Protein AF-A0A653NGY6-F1 (afdb_monomer_lite)

Foldseek 3Di:
DDDQDQDDPPDPVQDFAQDWDDRDPFIAHHHDDDFPPRDPGPVSCVVVVTDDDDDDDPPDDDPCPPVVVVVVVVVVPDPPDPDPDPPDPPAPPLLPPPPQDPLLRVLLVCLVLLCVQQVADPQKDKDFLADNVLSSVFPLNSLLSVVPDRRSHPLGIDIWGDDDVVVVSHLTQADDAPQSNVLSSVLRVVCCVVAVPDPPDHSVLSNLLSSLSRVLSSVLCCVLCHVVSAHSNQLCPDDPSGVVDDSVVSSVVSVVVSVVPD

Radius of gyration: 21.25 Å; chains: 1; bounding box: 45×43×65 Å

pLDDT: mean 72.0, std 26.13, range [21.34, 98.69]

Sequence (262 aa):
MASGKLEFVDDPKLGKVGDKVKVGTEEAFIVGRNSSQGAKTAKEALEKGGVSRFVDDLVEISDDVDALKAKFDELDLAPNANNIINKGSKDPAWFSNPNISQAAKDAAKNRSQLRKNLKTLAGDEAHHALPISAIGESKIYQDAIDVGFEVNTKANGINLKKFSKSLGLTDGVHASHPLYNRVIDGMLERFRVEFTHLPTYTKSMAKNFTEELSTRMLKELDILSKQKGIKVDDLFRQGEGMGNLVPDTVYNEILKSFYKKY

Secondary structure (DSSP, 8-state):
-----------TTS--TT-EEEETTEEEE---S--TTT-SSHHHHHHTT----------S--S-HHHHHHHHHHHHT-TT---------SS-GGGG-TTS-HHHHHHHHTTTHHHHHHTPPTTEEEEESS-TTHHHH-HHHHHHHHTT--TTSTTSEEEEEBPBTTTTBTT-SB---HHHHHHHHHHHHHHHHHHTTSTT--HHHHHHHHHHHHHHHHHHIIIIIIIT---GGGTT--STTS----HHHHHHHHHHHHTTT-

Structure (mmCIF, N/CA/C/O backbone):
data_AF-A0A653NGY6-F1
#
_entry.id   AF-A0A653NGY6-F1
#
loop_
_atom_site.group_PDB
_atom_site.id
_atom_site.type_symbol
_atom_site.label_atom_id
_atom_site.label_alt_id
_atom_site.label_comp_id
_atom_site.label_asym_id
_atom_site.label_entity_id
_atom_site.label_seq_id
_atom_site.pdbx_PDB_ins_code
_atom_site.Cartn_x
_atom_site.Cartn_y
_atom_site.Cartn_z
_atom_site.occupancy
_atom_site.B_iso_or_equiv
_atom_site.auth_seq_id
_atom_site.auth_comp_id
_atom_site.auth_asym_id
_atom_site.auth_atom_id
_atom_site.pdbx_PDB_model_num
ATOM 1 N N . MET A 1 1 ? -7.151 12.248 -42.026 1.00 27.66 1 MET A N 1
ATOM 2 C CA . MET A 1 1 ? -7.424 10.824 -42.300 1.00 27.66 1 MET A CA 1
ATOM 3 C C . MET A 1 1 ? -6.217 10.013 -41.865 1.00 27.66 1 MET A C 1
ATOM 5 O O . MET A 1 1 ? -5.202 10.051 -42.542 1.00 27.66 1 MET A O 1
ATOM 9 N N . ALA A 1 2 ? -6.305 9.354 -40.713 1.00 21.34 2 ALA A N 1
ATOM 10 C CA . ALA A 1 2 ? -5.371 8.313 -40.302 1.00 21.34 2 ALA A CA 1
ATOM 11 C C . ALA A 1 2 ? -6.224 7.061 -40.084 1.00 21.34 2 ALA A C 1
ATOM 13 O O . ALA A 1 2 ? -6.984 6.983 -39.125 1.00 21.34 2 ALA A O 1
ATOM 14 N N . SER A 1 3 ? -6.205 6.147 -41.049 1.00 22.66 3 SER A N 1
ATOM 15 C CA . SER A 1 3 ? -6.938 4.887 -40.990 1.00 22.66 3 SER A CA 1
ATOM 16 C C . SER A 1 3 ? -6.152 3.900 -40.127 1.00 22.66 3 SER A C 1
ATOM 18 O O . SER A 1 3 ? -5.241 3.234 -40.618 1.00 22.66 3 SER A O 1
ATOM 20 N N . GLY A 1 4 ? -6.467 3.823 -38.837 1.00 23.56 4 GLY A N 1
ATOM 21 C CA . GLY A 1 4 ? -5.973 2.752 -37.977 1.00 23.56 4 GLY A CA 1
ATOM 22 C C . GLY A 1 4 ? -6.798 1.493 -38.216 1.00 23.56 4 GLY A C 1
ATOM 23 O O . GLY A 1 4 ? -7.874 1.349 -37.647 1.00 23.56 4 GLY A O 1
ATOM 24 N N . LYS A 1 5 ? -6.328 0.594 -39.084 1.00 25.75 5 LYS A N 1
ATOM 25 C CA . LYS A 1 5 ? -6.860 -0.772 -39.162 1.00 25.75 5 LYS A CA 1
ATOM 26 C C . LYS A 1 5 ? -6.519 -1.466 -37.838 1.00 25.75 5 LYS A C 1
ATOM 28 O O . LYS A 1 5 ? -5.355 -1.470 -37.448 1.00 25.75 5 LYS A O 1
ATOM 33 N N . LEU A 1 6 ? -7.505 -2.051 -37.159 1.00 29.44 6 LEU A N 1
ATOM 34 C CA . LEU A 1 6 ? -7.224 -3.093 -36.172 1.00 29.44 6 LEU A CA 1
ATOM 35 C C . LEU A 1 6 ? -6.613 -4.267 -36.933 1.00 29.44 6 LEU A C 1
ATOM 37 O O . LEU A 1 6 ? -7.301 -4.942 -37.701 1.00 29.44 6 LEU A O 1
ATOM 41 N N . GLU A 1 7 ? -5.312 -4.467 -36.779 1.00 29.80 7 GLU A N 1
ATOM 42 C CA . GLU A 1 7 ? -4.669 -5.669 -37.283 1.00 29.80 7 GLU A CA 1
ATOM 43 C C . GLU A 1 7 ? -4.976 -6.810 -36.318 1.00 29.80 7 GLU A C 1
ATOM 45 O O . GLU A 1 7 ? -4.692 -6.737 -35.122 1.00 29.80 7 GLU A O 1
ATOM 50 N N . PHE A 1 8 ? -5.589 -7.868 -36.850 1.00 31.83 8 PHE A N 1
ATOM 51 C CA . PHE A 1 8 ? -5.555 -9.169 -36.205 1.00 31.83 8 PHE A CA 1
ATOM 52 C C . PHE A 1 8 ? -4.081 -9.542 -36.050 1.00 31.83 8 PHE A C 1
ATOM 54 O O . PHE A 1 8 ? -3.391 -9.770 -37.044 1.00 31.83 8 PHE A O 1
ATOM 61 N N . VAL A 1 9 ? -3.590 -9.570 -34.811 1.00 33.53 9 VAL A N 1
ATOM 62 C CA . VAL A 1 9 ? -2.266 -10.115 -34.512 1.00 33.53 9 VAL A CA 1
ATOM 63 C C . VAL A 1 9 ? -2.395 -11.633 -34.571 1.00 33.53 9 VAL A C 1
ATOM 65 O O . VAL A 1 9 ? -2.569 -12.297 -33.556 1.00 33.53 9 VAL A O 1
ATOM 68 N N . ASP A 1 10 ? -2.375 -12.169 -35.786 1.00 34.25 10 ASP A N 1
ATOM 69 C CA . ASP A 1 10 ? -2.182 -13.595 -36.050 1.00 34.25 10 ASP A CA 1
ATOM 70 C C . ASP A 1 10 ? -0.730 -13.815 -36.495 1.00 34.25 10 ASP A C 1
ATOM 72 O O . ASP A 1 10 ? -0.438 -14.333 -37.571 1.00 34.25 10 ASP A O 1
ATOM 76 N N . ASP A 1 11 ? 0.209 -13.306 -35.690 1.00 35.00 11 ASP A N 1
ATOM 77 C CA . ASP A 1 11 ? 1.624 -13.612 -35.854 1.00 35.00 11 ASP A CA 1
ATOM 78 C C . ASP A 1 11 ? 2.030 -14.609 -34.758 1.00 35.00 11 ASP A C 1
ATOM 80 O O . ASP A 1 11 ? 2.154 -14.225 -33.592 1.00 35.00 11 ASP A O 1
ATOM 84 N N . PRO A 1 12 ? 2.289 -15.885 -35.097 1.00 36.94 12 PRO A N 1
ATOM 85 C CA . PRO A 1 12 ? 2.737 -16.893 -34.137 1.00 36.94 12 PRO A CA 1
ATOM 86 C C . PRO A 1 12 ? 4.099 -16.576 -33.486 1.00 36.94 12 PRO A C 1
ATOM 88 O O . PRO A 1 12 ? 4.536 -17.315 -32.601 1.00 36.94 12 PRO A O 1
ATOM 91 N N . LYS A 1 13 ? 4.784 -15.498 -33.899 1.00 34.94 13 LYS A N 1
ATOM 92 C CA . LYS A 1 13 ? 5.994 -14.959 -33.258 1.00 34.94 13 LYS A CA 1
ATOM 93 C C . LYS A 1 13 ? 5.712 -13.822 -32.271 1.00 34.94 13 LYS A C 1
ATOM 95 O O . LYS A 1 13 ? 6.581 -13.537 -31.445 1.00 34.94 13 LYS A O 1
ATOM 100 N N . LEU A 1 14 ? 4.540 -13.183 -32.325 1.00 36.50 14 LEU A N 1
ATOM 101 C CA . LEU A 1 14 ? 4.171 -12.043 -31.481 1.00 36.50 14 LEU A CA 1
ATOM 102 C C . LEU A 1 14 ? 3.277 -12.484 -30.318 1.00 36.50 14 LEU A C 1
ATOM 104 O O . LEU A 1 14 ? 2.098 -12.165 -30.234 1.00 36.50 14 LEU A O 1
ATOM 108 N N . GLY A 1 15 ? 3.913 -13.166 -29.373 1.00 36.41 15 GLY A N 1
ATOM 109 C CA . GLY A 1 15 ? 3.529 -13.094 -27.970 1.00 36.41 15 GLY A CA 1
ATOM 110 C C . GLY A 1 15 ? 2.654 -14.223 -27.422 1.00 36.41 15 GLY A C 1
ATOM 111 O O . GLY A 1 15 ? 1.765 -14.769 -28.070 1.00 36.41 15 GLY A O 1
ATOM 112 N N . LYS A 1 16 ? 2.950 -14.596 -26.178 1.00 36.56 16 LYS A N 1
ATOM 113 C CA . LYS A 1 16 ? 2.178 -15.508 -25.332 1.00 36.56 16 LYS A CA 1
ATOM 114 C C . LYS A 1 16 ? 1.088 -14.728 -24.589 1.00 36.56 16 LYS A C 1
ATOM 116 O O . LYS A 1 16 ? 1.119 -13.505 -24.494 1.00 36.56 16 LYS A O 1
ATOM 121 N N . VAL A 1 17 ? 0.145 -15.455 -23.993 1.00 36.91 17 VAL A N 1
ATOM 122 C CA . VAL A 1 17 ? -0.753 -14.897 -22.971 1.00 36.91 17 VAL A CA 1
ATOM 123 C C . VAL A 1 17 ? 0.077 -14.163 -21.909 1.00 36.91 17 VAL A C 1
ATOM 125 O O . VAL A 1 17 ? 0.977 -14.754 -21.315 1.00 36.91 17 VAL A O 1
ATOM 128 N N . GLY A 1 18 ? -0.238 -12.892 -21.686 1.00 34.41 18 GLY A N 1
ATOM 129 C CA . GLY A 1 18 ? 0.465 -11.957 -20.810 1.00 34.41 18 GLY A CA 1
ATOM 130 C C . GLY A 1 18 ? 1.350 -10.938 -21.540 1.00 34.41 18 GLY A C 1
ATOM 131 O O . GLY A 1 18 ? 1.852 -10.021 -20.891 1.00 34.41 18 GLY A O 1
ATOM 132 N N . ASP A 1 19 ? 1.551 -11.058 -22.857 1.00 36.44 19 ASP A N 1
ATOM 133 C CA . ASP A 1 19 ? 2.473 -10.180 -23.584 1.00 36.44 19 ASP A CA 1
ATOM 134 C C . ASP A 1 19 ? 1.840 -8.842 -24.001 1.00 36.44 19 ASP A C 1
ATOM 136 O O . ASP A 1 19 ? 0.662 -8.747 -24.360 1.00 36.44 19 ASP A O 1
ATOM 140 N N . LYS A 1 20 ? 2.663 -7.784 -23.964 1.00 40.22 20 LYS A N 1
ATOM 141 C CA . LYS A 1 20 ? 2.321 -6.457 -24.490 1.00 40.22 20 LYS A CA 1
ATOM 142 C C . LYS A 1 20 ? 2.390 -6.464 -26.012 1.00 40.22 20 LYS A C 1
ATOM 144 O O . LYS A 1 20 ? 3.434 -6.790 -26.577 1.00 40.22 20 LYS A O 1
ATOM 149 N N . VAL A 1 21 ? 1.328 -6.007 -26.661 1.00 38.62 21 VAL A N 1
ATOM 150 C CA . VAL A 1 21 ? 1.266 -5.806 -28.111 1.00 38.62 21 VAL A CA 1
ATOM 151 C C . VAL A 1 21 ? 0.950 -4.357 -28.451 1.00 38.62 21 VAL A C 1
ATOM 153 O O . VAL A 1 21 ? 0.302 -3.642 -27.687 1.00 38.62 21 VAL A O 1
ATOM 156 N N . LYS A 1 22 ? 1.438 -3.906 -29.608 1.00 37.28 22 LYS A N 1
ATOM 157 C CA . LYS A 1 22 ? 1.097 -2.592 -30.155 1.00 37.28 22 LYS A CA 1
ATOM 158 C C . LYS A 1 22 ? -0.115 -2.726 -31.061 1.00 37.28 22 LYS A C 1
ATOM 160 O O . LYS A 1 22 ? -0.078 -3.498 -32.013 1.00 37.28 22 LYS A O 1
ATOM 165 N N . VAL A 1 23 ? -1.151 -1.943 -30.781 1.00 35.72 23 VAL A N 1
ATOM 166 C CA . VAL A 1 23 ? -2.339 -1.829 -31.630 1.00 35.72 23 VAL A CA 1
ATOM 167 C C . VAL A 1 23 ? -2.389 -0.397 -32.151 1.00 35.72 23 VAL A C 1
ATOM 169 O O . VAL A 1 23 ? -2.768 0.541 -31.448 1.00 35.72 23 VAL A O 1
ATOM 172 N N . GLY A 1 24 ? -1.916 -0.205 -33.383 1.00 41.78 24 GLY A N 1
ATOM 173 C CA . GLY A 1 24 ? -1.662 1.130 -33.925 1.00 41.78 24 GLY A CA 1
ATOM 174 C C . GLY A 1 24 ? -0.562 1.856 -33.138 1.00 41.78 24 GLY A C 1
ATOM 175 O O . GLY A 1 24 ? 0.563 1.369 -33.042 1.00 41.78 24 GLY A O 1
ATOM 176 N N . THR A 1 25 ? -0.875 3.030 -32.580 1.00 33.28 25 THR A N 1
ATOM 177 C CA . THR A 1 25 ? 0.053 3.826 -31.749 1.00 33.28 25 THR A CA 1
ATOM 178 C C . THR A 1 25 ? -0.050 3.537 -30.249 1.00 33.28 25 THR A C 1
ATOM 180 O O . THR A 1 25 ? 0.732 4.095 -29.485 1.00 33.28 25 THR A O 1
ATOM 183 N N . GLU A 1 26 ? -0.997 2.701 -29.821 1.00 32.06 26 GLU A N 1
ATOM 184 C CA . GLU A 1 26 ? -1.299 2.436 -28.408 1.00 32.06 26 GLU A CA 1
ATOM 185 C C . GLU A 1 26 ? -0.745 1.071 -27.962 1.00 32.06 26 GLU A C 1
ATOM 187 O O . GLU A 1 26 ? -0.625 0.140 -28.767 1.00 32.06 26 GLU A O 1
ATOM 192 N N . GLU A 1 27 ? -0.431 0.933 -26.671 1.00 35.25 27 GLU A N 1
ATOM 193 C CA . GLU A 1 27 ? -0.038 -0.344 -26.055 1.00 35.25 27 GLU A CA 1
ATOM 194 C C . GLU A 1 27 ? -1.259 -1.080 -25.483 1.00 35.25 27 GLU A C 1
ATOM 196 O O . GLU A 1 27 ? -2.070 -0.488 -24.774 1.00 35.25 27 GLU A O 1
ATOM 201 N N . ALA A 1 28 ? -1.358 -2.385 -25.743 1.00 37.22 28 ALA A N 1
ATOM 202 C CA . ALA A 1 28 ? -2.375 -3.280 -25.195 1.00 37.22 28 ALA A CA 1
ATOM 203 C C . ALA A 1 28 ? -1.731 -4.547 -24.600 1.00 37.22 28 ALA A C 1
ATOM 205 O O . ALA A 1 28 ? -0.612 -4.910 -24.962 1.00 37.22 28 ALA A O 1
ATOM 206 N N . PHE A 1 29 ? -2.433 -5.236 -23.699 1.00 36.00 29 PHE A N 1
ATOM 207 C CA . PHE A 1 29 ? -2.032 -6.544 -23.168 1.00 36.00 29 PHE A CA 1
ATOM 208 C C . PHE A 1 29 ? -2.899 -7.657 -23.758 1.00 36.00 29 PHE A C 1
ATOM 210 O O . PHE A 1 29 ? -4.118 -7.516 -23.851 1.00 36.00 29 PHE A O 1
ATOM 217 N N . ILE A 1 30 ? -2.277 -8.784 -24.097 1.00 36.53 30 ILE A N 1
ATOM 218 C CA . ILE A 1 30 ? -2.981 -10.031 -24.401 1.00 36.53 30 ILE A CA 1
ATOM 219 C C . ILE A 1 30 ? -3.145 -10.797 -23.090 1.00 36.53 30 ILE A C 1
ATOM 221 O O . ILE A 1 30 ? -2.149 -11.195 -22.502 1.00 36.53 30 ILE A O 1
ATOM 225 N N . VAL A 1 31 ? -4.367 -11.070 -22.635 1.00 36.81 31 VAL A N 1
ATOM 226 C CA . VAL A 1 31 ? -4.624 -11.952 -21.481 1.00 36.81 31 VAL A CA 1
ATOM 227 C C . VAL A 1 31 ? -5.575 -13.057 -21.924 1.00 36.81 31 VAL A C 1
ATOM 229 O O . VAL A 1 31 ? -6.551 -12.806 -22.622 1.00 36.81 31 VAL A O 1
ATOM 232 N N . GLY A 1 32 ? -5.281 -14.301 -21.551 1.00 35.09 32 GLY A N 1
ATOM 233 C CA . GLY A 1 32 ? -6.055 -15.469 -21.949 1.00 35.09 32 GLY A CA 1
ATOM 234 C C . GLY A 1 32 ? -6.363 -16.354 -20.754 1.00 35.09 32 GLY A C 1
ATOM 235 O O . GLY A 1 32 ? -5.458 -16.793 -20.045 1.00 35.09 32 GLY A O 1
ATOM 236 N N . ARG A 1 33 ? -7.638 -16.691 -20.571 1.00 33.03 33 ARG A N 1
ATOM 237 C CA . ARG A 1 33 ? -8.042 -17.847 -19.768 1.00 33.03 33 ARG A CA 1
ATOM 238 C C . ARG A 1 33 ? -8.838 -18.778 -20.668 1.00 33.03 33 ARG A C 1
ATOM 240 O O . ARG A 1 33 ? -10.012 -18.550 -20.907 1.00 33.03 33 ARG A O 1
ATOM 247 N N . ASN A 1 34 ? -8.147 -19.799 -21.177 1.00 34.31 34 ASN A N 1
ATOM 248 C CA . ASN A 1 34 ? -8.658 -20.866 -22.038 1.00 34.31 34 ASN A CA 1
ATOM 249 C C . ASN A 1 34 ? -9.414 -20.364 -23.278 1.00 34.31 34 ASN A C 1
ATOM 251 O O . ASN A 1 34 ? -10.598 -20.043 -23.244 1.00 34.31 34 ASN A O 1
ATOM 255 N N . SER A 1 35 ? -8.719 -20.377 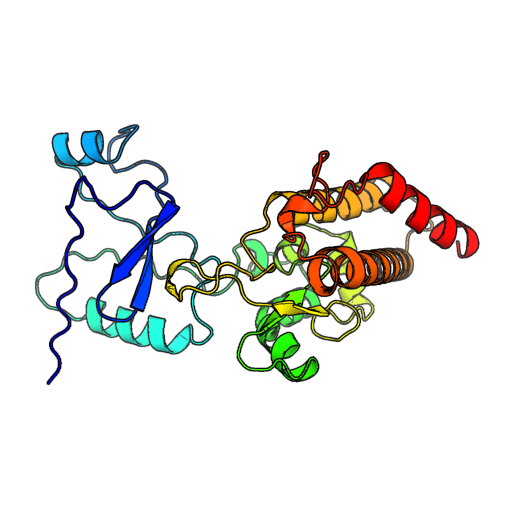-24.413 1.00 36.66 35 SER A N 1
ATOM 256 C CA . SER A 1 35 ? -9.334 -20.265 -25.733 1.00 36.66 35 SER A CA 1
ATOM 257 C C . SER A 1 35 ? -10.551 -21.181 -25.870 1.00 36.66 35 SER A C 1
ATOM 259 O O . SER A 1 35 ? -10.555 -22.308 -25.359 1.00 36.66 35 SER A O 1
ATOM 261 N N . SER A 1 36 ? -11.554 -20.700 -26.607 1.00 39.12 36 SER A N 1
ATOM 262 C CA . SER A 1 36 ? -12.717 -21.469 -27.046 1.00 39.12 36 SER A CA 1
ATOM 263 C C . SER A 1 36 ? -12.327 -22.917 -27.375 1.00 39.12 36 SER A C 1
ATOM 265 O O . SER A 1 36 ? -11.466 -23.127 -28.225 1.00 39.12 36 SER A O 1
ATOM 267 N N . GLN A 1 37 ? -12.965 -23.892 -26.714 1.00 43.78 37 GLN A N 1
ATOM 268 C CA . GLN A 1 37 ? -12.791 -25.347 -26.904 1.00 43.78 37 GLN A CA 1
ATOM 269 C C . GLN A 1 37 ? -11.653 -26.054 -26.134 1.00 43.78 37 GLN A C 1
ATOM 271 O O . GLN A 1 37 ? -11.198 -27.122 -26.544 1.00 43.78 37 GLN A O 1
ATOM 276 N N . GLY A 1 38 ? -11.212 -25.529 -24.985 1.00 43.16 38 GLY A N 1
ATOM 277 C CA . GLY A 1 38 ? -10.375 -26.306 -24.052 1.00 43.16 38 GLY A CA 1
ATOM 278 C C . GLY A 1 38 ? -8.941 -26.563 -24.533 1.00 43.16 38 GLY A C 1
ATOM 279 O O . GLY A 1 38 ? -8.284 -27.487 -24.054 1.00 43.16 38 GLY A O 1
ATOM 280 N N . ALA A 1 39 ? -8.459 -25.757 -25.480 1.00 45.38 39 ALA A N 1
ATOM 281 C CA . ALA A 1 39 ? -7.064 -25.756 -25.900 1.00 45.38 39 ALA A CA 1
ATOM 282 C C . ALA A 1 39 ? -6.155 -25.172 -24.803 1.00 45.38 39 ALA A C 1
ATOM 284 O O . ALA A 1 39 ? -6.514 -24.218 -24.109 1.00 45.38 39 ALA A O 1
ATOM 285 N N . LYS A 1 40 ? -4.970 -25.772 -24.647 1.00 44.09 40 LYS A N 1
ATOM 286 C CA . LYS A 1 40 ? -3.978 -25.419 -23.617 1.00 44.09 40 LYS A CA 1
ATOM 287 C C . LYS A 1 40 ? -2.994 -24.346 -24.093 1.00 44.09 40 LYS A C 1
ATOM 289 O O . LYS A 1 40 ? -2.225 -23.829 -23.286 1.00 44.09 40 LYS A O 1
ATOM 294 N N . THR A 1 41 ? -2.985 -24.029 -25.392 1.00 42.09 41 THR A N 1
ATOM 295 C CA . THR A 1 41 ? -2.098 -23.034 -26.018 1.00 42.09 41 THR A CA 1
ATOM 296 C C . THR A 1 41 ? -2.810 -22.253 -27.131 1.00 42.09 41 THR A C 1
ATOM 298 O O . THR A 1 41 ? -3.775 -22.743 -27.714 1.00 42.09 41 THR A O 1
ATOM 301 N N . ALA A 1 42 ? -2.308 -21.057 -27.469 1.00 42.47 42 ALA A N 1
ATOM 302 C CA . ALA A 1 42 ? -2.859 -20.216 -28.543 1.00 42.47 42 ALA A CA 1
ATOM 303 C C . ALA A 1 42 ? -2.745 -20.861 -29.938 1.00 42.47 42 ALA A C 1
ATOM 305 O O . ALA A 1 42 ? -3.662 -20.763 -30.746 1.00 42.47 42 ALA A O 1
ATOM 306 N N . LYS A 1 43 ? -1.651 -21.590 -30.193 1.00 44.78 43 LYS A N 1
ATOM 307 C CA . LYS A 1 43 ? -1.452 -22.343 -31.439 1.00 44.78 43 LYS A CA 1
ATOM 308 C C . LYS A 1 43 ? -2.503 -23.445 -31.610 1.00 44.78 43 LYS A C 1
ATOM 310 O O . LYS A 1 43 ? -3.115 -23.554 -32.665 1.00 44.78 43 LYS A O 1
ATOM 315 N N . GLU A 1 44 ? -2.753 -24.208 -30.547 1.00 44.25 44 GLU A N 1
ATOM 316 C CA . GLU A 1 44 ? -3.771 -25.266 -30.535 1.00 44.25 44 GLU A CA 1
ATOM 317 C C . GLU A 1 44 ? -5.189 -24.698 -30.739 1.00 44.25 44 GLU A C 1
ATOM 319 O O . GLU A 1 44 ? -6.041 -25.353 -31.332 1.00 44.25 44 GLU A O 1
ATOM 324 N N . ALA A 1 45 ? -5.448 -23.471 -30.277 1.00 46.78 45 ALA A N 1
ATOM 325 C CA . ALA A 1 45 ? -6.717 -22.784 -30.497 1.00 46.78 45 ALA A CA 1
ATOM 326 C C . ALA A 1 45 ? -6.942 -22.422 -31.974 1.00 46.78 45 ALA A C 1
ATOM 328 O O . ALA A 1 45 ? -8.032 -22.660 -32.490 1.00 46.78 45 ALA A O 1
ATOM 329 N N . LEU A 1 46 ? -5.912 -21.900 -32.652 1.00 44.06 46 LEU A N 1
ATOM 330 C CA . LEU A 1 46 ? -5.963 -21.529 -34.071 1.00 44.06 46 LEU A CA 1
ATOM 331 C C . LEU A 1 46 ? -6.156 -22.765 -34.966 1.00 44.06 46 LEU A C 1
ATOM 333 O O . LEU A 1 46 ? -7.005 -22.780 -35.854 1.00 44.06 46 LEU A O 1
ATOM 337 N N . GLU A 1 47 ? -5.424 -23.844 -34.670 1.00 47.75 47 GLU A N 1
ATOM 338 C CA . GLU A 1 47 ? -5.509 -25.125 -35.388 1.00 47.75 47 GLU A CA 1
ATOM 339 C C . GLU A 1 47 ? -6.879 -25.807 -35.229 1.00 47.75 47 GLU A C 1
ATOM 341 O O . GLU A 1 47 ? -7.325 -26.522 -36.125 1.00 47.75 47 GLU A O 1
ATOM 346 N N . LYS A 1 48 ? -7.584 -25.555 -34.118 1.00 47.09 48 LYS A N 1
ATOM 347 C CA . LYS A 1 48 ? -8.949 -26.051 -33.863 1.00 47.09 48 LYS A CA 1
ATOM 348 C C . LYS A 1 48 ? -10.052 -25.161 -34.452 1.00 47.09 48 LYS A C 1
ATOM 350 O O . LYS A 1 48 ? -11.227 -25.377 -34.163 1.00 47.09 48 LYS A O 1
ATOM 355 N N . GLY A 1 49 ? -9.703 -24.158 -35.261 1.00 38.00 49 GLY A N 1
ATOM 356 C CA . GLY A 1 49 ? -10.669 -23.196 -35.804 1.00 38.00 49 GLY A CA 1
ATOM 357 C C . GLY A 1 49 ? -11.273 -22.278 -34.736 1.00 38.00 49 GLY A C 1
ATOM 358 O O . GLY A 1 49 ? -12.349 -21.713 -34.934 1.00 38.00 49 GLY A O 1
ATOM 359 N N . GLY A 1 50 ? -10.610 -22.154 -33.584 1.00 37.78 50 GLY A N 1
ATOM 360 C CA . GLY A 1 50 ? -10.988 -21.245 -32.516 1.00 37.78 50 GLY A CA 1
ATOM 361 C C . GLY A 1 50 ? -10.683 -19.802 -32.900 1.00 37.78 50 GLY A C 1
ATOM 362 O O . GLY A 1 50 ? -9.602 -19.480 -33.385 1.00 37.78 50 GLY A O 1
ATOM 363 N N . VAL A 1 51 ? -11.638 -18.914 -32.650 1.00 34.50 51 VAL A N 1
ATOM 364 C CA . VAL A 1 51 ? -11.446 -17.467 -32.775 1.00 34.50 51 VAL A CA 1
ATOM 365 C C . VAL A 1 51 ? -10.938 -16.953 -31.432 1.00 34.50 51 VAL A C 1
ATOM 367 O O . VAL A 1 51 ? -11.616 -17.122 -30.416 1.00 34.50 51 VAL A O 1
ATOM 370 N N . SER A 1 52 ? -9.753 -16.337 -31.411 1.00 33.00 52 SER A N 1
ATOM 371 C CA . SER A 1 52 ? -9.235 -15.669 -30.214 1.00 33.00 52 SER A CA 1
ATOM 372 C C . SER A 1 52 ? -10.145 -14.488 -29.876 1.00 33.00 52 SER A C 1
ATOM 374 O O . SER A 1 52 ? -10.133 -13.450 -30.532 1.00 33.00 52 SER A O 1
ATOM 376 N N . ARG A 1 53 ? -10.998 -14.677 -28.875 1.00 35.97 53 ARG A N 1
ATOM 377 C CA . ARG A 1 53 ? -11.677 -13.597 -28.161 1.00 35.97 53 ARG A CA 1
ATOM 378 C C . ARG A 1 53 ? -10.935 -13.454 -26.843 1.00 35.97 53 ARG A C 1
ATOM 380 O O . ARG A 1 53 ? -10.618 -14.490 -26.282 1.00 35.97 53 ARG A O 1
ATOM 387 N N . PHE A 1 54 ? -10.631 -12.230 -26.414 1.00 33.53 54 PHE A N 1
ATOM 388 C CA . PHE A 1 54 ? -10.595 -11.736 -25.023 1.00 33.53 54 PHE A CA 1
ATOM 389 C C . PHE A 1 54 ? -9.648 -10.530 -24.883 1.00 33.53 54 PHE A C 1
ATOM 391 O O . PHE A 1 54 ? -8.489 -10.572 -25.288 1.00 33.53 54 PHE A O 1
ATOM 398 N N . VAL A 1 55 ? -10.171 -9.474 -24.254 1.00 32.34 55 VAL A N 1
ATOM 399 C CA . VAL A 1 55 ? -9.430 -8.540 -23.400 1.00 32.34 55 VAL A CA 1
ATOM 400 C C . VAL A 1 55 ? -10.066 -8.742 -22.032 1.00 32.34 55 VAL A C 1
ATOM 402 O O . VAL A 1 55 ? -11.250 -8.450 -21.872 1.00 32.34 55 VAL A O 1
ATOM 405 N N . ASP A 1 56 ? -9.330 -9.318 -21.091 1.00 28.53 56 ASP A N 1
ATOM 406 C CA . ASP A 1 56 ? -9.748 -9.384 -19.693 1.00 28.53 56 ASP A CA 1
ATOM 407 C C . ASP A 1 56 ? -8.564 -8.965 -18.824 1.00 28.53 56 ASP A C 1
ATOM 409 O O . ASP A 1 56 ? -7.416 -9.249 -19.160 1.00 28.53 56 ASP A O 1
ATOM 413 N N . ASP A 1 57 ? -8.863 -8.226 -17.764 1.00 29.20 57 ASP A N 1
ATOM 414 C CA . ASP A 1 57 ? -7.936 -7.460 -16.931 1.00 29.20 57 ASP A CA 1
ATOM 415 C C . ASP A 1 57 ? -7.181 -6.335 -17.660 1.00 29.20 57 ASP A C 1
ATOM 417 O O . ASP A 1 57 ? -6.004 -6.406 -18.014 1.00 29.20 57 ASP A O 1
ATOM 421 N N . LEU A 1 58 ? -7.872 -5.195 -17.752 1.00 33.66 58 LEU A N 1
ATOM 422 C CA . LEU A 1 58 ? -7.300 -3.854 -17.911 1.00 33.66 58 LEU A CA 1
ATOM 423 C C . LEU A 1 58 ? -6.550 -3.457 -16.621 1.00 33.66 58 LEU A C 1
ATOM 425 O O . LEU A 1 58 ? -6.796 -2.414 -16.015 1.00 33.66 58 LEU A O 1
ATOM 429 N N . VAL A 1 59 ? -5.668 -4.333 -16.143 1.00 32.50 59 VAL A N 1
ATOM 430 C CA . VAL A 1 59 ? -4.788 -4.049 -15.020 1.00 32.50 59 VAL A CA 1
ATOM 431 C C . VAL A 1 59 ? -3.588 -3.320 -15.605 1.00 32.50 59 VAL A C 1
ATOM 433 O O . VAL A 1 59 ? -2.672 -3.902 -16.176 1.00 32.50 59 VAL A O 1
ATOM 436 N N . GLU A 1 60 ? -3.656 -1.998 -15.455 1.00 38.53 60 GLU A N 1
ATOM 437 C CA . GLU A 1 60 ? -2.528 -1.075 -15.557 1.00 38.53 60 GLU A CA 1
ATOM 438 C C . GLU A 1 60 ? -2.017 -0.737 -16.968 1.00 38.53 60 GLU A C 1
ATOM 440 O O . GLU A 1 60 ? -0.823 -0.812 -17.239 1.00 38.53 60 GLU A O 1
ATOM 445 N N . ILE A 1 61 ? -2.881 -0.248 -17.869 1.00 33.72 61 ILE A N 1
ATOM 446 C CA . ILE A 1 61 ? -2.403 0.629 -18.955 1.00 33.72 61 ILE A CA 1
ATOM 447 C C . ILE A 1 61 ? -3.384 1.780 -19.198 1.00 33.72 61 ILE A C 1
ATOM 449 O O . ILE A 1 61 ? -4.566 1.565 -19.446 1.00 33.72 61 ILE A O 1
ATOM 453 N N . SER A 1 62 ? -2.817 2.987 -19.208 1.00 39.06 62 SER A N 1
ATOM 454 C CA . SER A 1 62 ? -3.383 4.295 -19.558 1.00 39.06 62 SER A CA 1
ATOM 455 C C . SER A 1 62 ? -3.953 5.119 -18.400 1.00 39.06 62 SER A C 1
ATOM 457 O O . SER A 1 62 ? -4.882 4.721 -17.697 1.00 39.06 62 SER A O 1
ATOM 459 N N . ASP A 1 63 ? -3.415 6.335 -18.275 1.00 38.31 63 ASP A N 1
ATOM 460 C CA . ASP A 1 63 ? -3.956 7.415 -17.444 1.00 38.31 63 ASP A CA 1
ATOM 461 C C . ASP A 1 63 ? -5.281 7.974 -18.010 1.00 38.31 63 ASP A C 1
ATOM 463 O O . ASP A 1 63 ? -5.980 8.714 -17.316 1.00 38.31 63 ASP A O 1
ATOM 467 N N . ASP A 1 64 ? -5.656 7.594 -19.241 1.00 44.34 64 ASP A N 1
ATOM 468 C CA . ASP A 1 64 ? -6.874 8.027 -19.931 1.00 44.34 64 ASP A CA 1
ATOM 469 C C . ASP A 1 64 ? -7.730 6.829 -20.380 1.00 44.34 64 ASP A C 1
ATOM 471 O O . ASP A 1 64 ? -7.768 6.402 -21.537 1.00 44.34 64 ASP A O 1
ATOM 475 N N . VAL A 1 65 ? -8.417 6.251 -19.396 1.00 41.62 65 VAL A N 1
ATOM 476 C CA . VAL A 1 65 ? -9.383 5.154 -19.569 1.00 41.62 65 VAL A CA 1
ATOM 477 C C . VAL A 1 65 ? -10.592 5.585 -20.410 1.00 41.62 65 VAL A C 1
ATOM 479 O O . VAL A 1 65 ? -11.237 4.745 -21.038 1.00 41.62 65 VAL A O 1
ATOM 482 N N . ASP A 1 66 ? -10.922 6.877 -20.424 1.00 45.03 66 ASP A N 1
ATOM 483 C CA . ASP A 1 66 ? -12.113 7.381 -21.104 1.00 45.03 66 ASP A CA 1
ATOM 484 C C . ASP A 1 66 ? -11.854 7.546 -22.616 1.00 45.03 66 ASP A C 1
ATOM 486 O O . ASP A 1 66 ? -12.719 7.193 -23.420 1.00 45.03 66 ASP A O 1
ATOM 490 N N . ALA A 1 67 ? -10.631 7.914 -23.021 1.00 47.19 67 ALA A N 1
ATOM 491 C CA . ALA A 1 67 ? -10.194 7.863 -24.420 1.00 47.19 67 ALA A CA 1
ATOM 492 C C . ALA A 1 67 ? -10.175 6.433 -24.993 1.00 47.19 67 ALA A C 1
ATOM 494 O O . ALA A 1 67 ? -10.563 6.212 -26.143 1.00 47.19 67 ALA A O 1
ATOM 495 N N . LEU A 1 68 ? -9.772 5.442 -24.188 1.00 44.44 68 LEU A N 1
ATOM 496 C CA . LEU A 1 68 ? -9.818 4.030 -24.587 1.00 44.44 68 LEU A CA 1
ATOM 497 C C . LEU A 1 68 ? -11.259 3.551 -24.818 1.00 44.44 68 LEU A C 1
ATOM 499 O O . LEU A 1 68 ? -11.522 2.872 -25.808 1.00 44.44 68 LEU A O 1
ATOM 503 N N . LYS A 1 69 ? -12.203 3.939 -23.951 1.00 45.69 69 LYS A N 1
ATOM 504 C CA . LYS A 1 69 ? -13.632 3.616 -24.111 1.00 45.69 69 LYS A CA 1
ATOM 505 C C . LYS A 1 69 ? -14.230 4.212 -25.380 1.00 45.69 69 LYS A C 1
ATOM 507 O O . LYS A 1 69 ? -14.913 3.493 -26.099 1.00 45.69 69 LYS A O 1
ATOM 512 N N . ALA A 1 70 ? -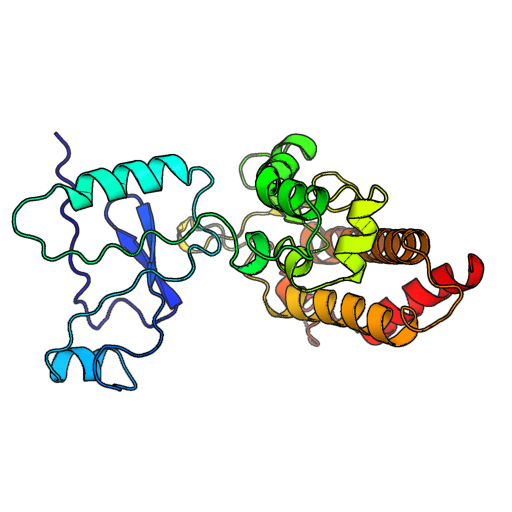13.930 5.476 -25.679 1.00 51.72 70 ALA A N 1
ATOM 513 C CA . ALA A 1 70 ? -14.407 6.127 -26.897 1.00 51.72 70 ALA A CA 1
ATOM 514 C C . ALA A 1 70 ? -13.942 5.378 -28.160 1.00 51.72 70 ALA A C 1
ATOM 516 O O . ALA A 1 70 ? -14.749 5.093 -29.041 1.00 51.72 70 ALA A O 1
ATOM 517 N N . LYS A 1 71 ? -12.671 4.949 -28.197 1.00 48.56 71 LYS A N 1
ATOM 518 C CA . LYS A 1 71 ? -12.141 4.092 -29.273 1.00 48.56 71 LYS A CA 1
ATOM 519 C C . LYS A 1 71 ? -12.869 2.746 -29.367 1.00 48.56 71 LYS A C 1
ATOM 521 O O . LYS A 1 71 ? -13.111 2.271 -30.470 1.00 48.56 71 LYS A O 1
ATOM 526 N N . PHE A 1 72 ? -13.220 2.117 -28.243 1.00 47.06 72 PHE A N 1
ATOM 527 C CA . PHE A 1 72 ? -13.989 0.865 -28.257 1.00 47.06 72 PHE A CA 1
ATOM 528 C C . PHE A 1 72 ? -15.423 1.051 -28.764 1.00 47.06 72 PHE A C 1
ATOM 530 O O . PHE A 1 72 ? -15.903 0.206 -29.515 1.00 47.06 72 PHE A O 1
ATOM 537 N N . ASP A 1 73 ? -16.089 2.145 -28.397 1.00 48.84 73 ASP A N 1
ATOM 538 C CA . ASP A 1 73 ? -17.445 2.454 -28.864 1.00 48.84 73 ASP A CA 1
ATOM 539 C C . ASP A 1 73 ? -17.478 2.715 -30.383 1.00 48.84 73 ASP A C 1
ATOM 541 O O . ASP A 1 73 ? -18.402 2.278 -31.066 1.00 48.84 73 ASP A O 1
ATOM 545 N N . GLU A 1 74 ? -16.440 3.345 -30.942 1.00 48.62 74 GLU A N 1
ATOM 546 C CA . GLU A 1 74 ? -16.276 3.507 -32.396 1.00 48.62 74 GLU A CA 1
ATOM 547 C C . GLU A 1 74 ? -16.133 2.161 -33.131 1.00 48.62 74 GLU A C 1
ATOM 549 O O . GLU A 1 74 ? -16.636 1.993 -34.243 1.00 48.62 74 GLU A O 1
ATOM 554 N N . LEU A 1 75 ? -15.472 1.183 -32.505 1.00 43.12 75 LEU A N 1
ATOM 555 C CA . LEU A 1 75 ? -15.245 -0.157 -33.057 1.00 43.12 75 LEU A CA 1
ATOM 556 C C . LEU A 1 75 ? -16.482 -1.069 -32.986 1.00 43.12 75 LEU A C 1
ATOM 558 O O . LEU A 1 75 ? -16.596 -2.001 -33.786 1.00 43.12 75 LEU A O 1
ATOM 562 N N . ASP A 1 76 ? -17.401 -0.798 -32.057 1.00 42.84 76 ASP A N 1
ATOM 563 C CA . ASP A 1 76 ? -18.691 -1.492 -31.894 1.00 42.84 76 ASP A CA 1
ATOM 564 C C . ASP A 1 76 ? -19.673 -1.158 -33.037 1.00 42.84 76 ASP A C 1
ATOM 566 O O . ASP A 1 76 ? -20.561 -1.937 -33.375 1.00 42.84 76 ASP A O 1
ATOM 570 N N . LEU A 1 77 ? -19.487 -0.002 -33.684 1.00 48.56 77 LEU A N 1
ATOM 571 C CA . LEU A 1 77 ? -20.360 0.515 -34.743 1.00 48.56 77 LEU A CA 1
ATOM 572 C C . LEU A 1 77 ? -19.916 0.123 -36.165 1.00 48.56 77 LEU A C 1
ATOM 574 O O . LEU A 1 77 ? -20.566 0.507 -37.141 1.00 48.56 77 LEU A O 1
ATOM 578 N N . ALA A 1 78 ? -18.818 -0.626 -36.315 1.00 43.91 78 ALA A N 1
ATOM 579 C CA . ALA A 1 78 ? -18.300 -1.018 -37.622 1.00 43.91 78 ALA A CA 1
ATOM 580 C C . ALA A 1 78 ? -19.157 -2.142 -38.254 1.00 43.91 78 ALA A C 1
ATOM 582 O O . ALA A 1 78 ? -19.256 -3.238 -37.693 1.00 43.91 78 ALA A O 1
ATOM 583 N N . PRO A 1 79 ? -19.754 -1.932 -39.443 1.00 35.88 79 PRO A N 1
ATOM 584 C CA . PRO A 1 79 ? -20.553 -2.961 -40.095 1.00 35.88 79 PRO A CA 1
ATOM 585 C C . PRO A 1 79 ? -19.658 -4.128 -40.546 1.00 35.88 79 PRO A C 1
ATOM 587 O O . PRO A 1 79 ? -18.606 -3.913 -41.148 1.00 35.88 79 PRO A O 1
ATOM 590 N N . ASN A 1 80 ? -20.117 -5.359 -40.287 1.00 36.34 80 ASN A N 1
ATOM 591 C CA . ASN A 1 80 ? -19.504 -6.664 -40.617 1.00 36.34 80 ASN A CA 1
ATOM 592 C C . ASN A 1 80 ? -18.577 -7.294 -39.566 1.00 36.34 80 ASN A C 1
ATOM 594 O O . ASN A 1 80 ? -17.948 -8.314 -39.850 1.00 36.34 80 ASN A O 1
ATOM 598 N N . ALA A 1 81 ? -18.528 -6.763 -38.347 1.00 34.88 81 ALA A N 1
ATOM 599 C CA . ALA A 1 81 ? -17.783 -7.385 -37.265 1.00 34.88 81 ALA A CA 1
ATOM 600 C C . ALA A 1 81 ? -18.744 -8.000 -36.232 1.00 34.88 81 ALA A C 1
ATOM 602 O O . ALA A 1 81 ? -19.449 -7.289 -35.526 1.00 34.88 81 ALA A O 1
ATOM 603 N N . ASN A 1 82 ? -18.772 -9.334 -36.111 1.00 36.69 82 ASN A N 1
ATOM 604 C CA . ASN A 1 82 ? -19.411 -10.030 -34.980 1.00 36.69 82 ASN A CA 1
ATOM 605 C C . ASN A 1 82 ? -18.521 -9.906 -33.725 1.00 36.69 82 ASN A C 1
ATOM 607 O O . ASN A 1 82 ? -18.051 -10.903 -33.155 1.00 36.69 82 ASN A O 1
ATOM 611 N N . ASN A 1 83 ? -18.239 -8.663 -33.342 1.00 36.53 83 ASN A N 1
ATOM 612 C CA . ASN A 1 83 ? -17.433 -8.322 -32.185 1.00 36.53 83 ASN A CA 1
ATOM 613 C C . ASN A 1 83 ? -18.275 -8.558 -30.929 1.00 36.53 83 ASN A C 1
ATOM 615 O O . ASN A 1 83 ? -19.275 -7.888 -30.705 1.00 36.53 83 ASN A O 1
ATOM 619 N N . ILE A 1 84 ? -17.875 -9.517 -30.091 1.00 34.25 84 ILE A N 1
ATOM 620 C CA . ILE A 1 84 ? -18.333 -9.544 -28.699 1.00 34.25 84 ILE A CA 1
ATOM 621 C C . ILE A 1 84 ? -17.330 -8.698 -27.924 1.00 34.25 84 ILE A C 1
ATOM 623 O O . ILE A 1 84 ? -16.260 -9.183 -27.554 1.00 34.25 84 ILE A O 1
ATOM 627 N N . ILE A 1 85 ? -17.650 -7.417 -27.748 1.00 35.91 85 ILE A N 1
ATOM 628 C CA . ILE A 1 85 ? -16.854 -6.494 -26.941 1.00 35.91 85 ILE A CA 1
ATOM 629 C C . ILE A 1 85 ? -17.331 -6.627 -25.496 1.00 35.91 85 ILE A C 1
ATOM 631 O O . ILE A 1 85 ? -18.323 -6.022 -25.091 1.00 35.91 85 ILE A O 1
ATOM 635 N N . ASN A 1 86 ? -16.624 -7.429 -24.699 1.00 33.53 86 ASN A N 1
ATOM 636 C CA . ASN A 1 86 ? -16.797 -7.392 -23.251 1.00 33.53 86 ASN A CA 1
ATOM 637 C C . ASN A 1 86 ? -16.211 -6.070 -22.753 1.00 33.53 86 ASN A C 1
ATOM 639 O O . ASN A 1 86 ? -15.004 -5.950 -22.547 1.00 33.53 86 ASN A O 1
ATOM 643 N N . LYS A 1 87 ? -17.067 -5.058 -22.588 1.00 35.12 87 LYS A N 1
ATOM 644 C CA . LYS A 1 87 ? -16.705 -3.829 -21.882 1.00 35.12 87 LYS A CA 1
ATOM 645 C C . LYS A 1 87 ? -16.454 -4.217 -20.425 1.00 35.12 87 LYS A C 1
ATOM 647 O O . LYS A 1 87 ? -17.396 -4.309 -19.642 1.00 35.12 87 LYS A O 1
ATOM 652 N N . GLY A 1 88 ? -15.201 -4.510 -20.078 1.00 35.31 88 GLY A N 1
ATOM 653 C CA . GLY A 1 88 ? -14.809 -4.700 -18.684 1.00 35.31 88 GLY A CA 1
ATOM 654 C C . GLY A 1 88 ? -15.289 -3.507 -17.852 1.00 35.31 88 GLY A C 1
ATOM 655 O O . GLY A 1 88 ? -15.276 -2.363 -18.324 1.00 35.31 88 GLY A O 1
ATOM 656 N N . SER A 1 89 ? -15.757 -3.742 -16.626 1.00 38.09 89 SER A N 1
ATOM 657 C CA . SER A 1 89 ? -16.036 -2.625 -15.726 1.00 38.09 89 SER A CA 1
ATOM 658 C C . SER A 1 89 ? -14.714 -1.942 -15.364 1.00 38.09 89 SER A C 1
ATOM 660 O O . SER A 1 89 ? -13.736 -2.602 -15.030 1.00 38.09 89 SER A O 1
ATOM 662 N N . LYS A 1 90 ? -14.682 -0.599 -15.396 1.00 45.38 90 LYS A N 1
ATOM 663 C CA . LYS A 1 90 ? -13.553 0.223 -14.887 1.00 45.38 90 LYS A CA 1
ATOM 664 C C . LYS A 1 90 ? -13.216 -0.104 -13.427 1.00 45.38 90 LYS A C 1
ATOM 666 O O . LYS A 1 90 ? -12.108 0.151 -12.955 1.00 45.38 90 LYS A O 1
ATOM 671 N N . ASP A 1 91 ? -14.216 -0.620 -12.737 1.00 56.53 91 ASP A N 1
ATOM 672 C CA . ASP A 1 91 ? -14.225 -0.855 -11.320 1.00 56.53 91 ASP A CA 1
ATOM 673 C C . ASP A 1 91 ? -13.897 -2.334 -11.055 1.00 56.53 91 ASP A C 1
ATOM 675 O O . ASP A 1 91 ? -14.543 -3.207 -11.648 1.00 56.53 91 ASP A O 1
ATOM 679 N N . PRO A 1 92 ? -12.907 -2.629 -10.192 1.00 64.69 92 PRO A N 1
ATOM 680 C CA . PRO A 1 92 ? -12.638 -3.976 -9.704 1.00 64.69 92 PRO A CA 1
ATOM 681 C C . PRO A 1 92 ? -13.916 -4.699 -9.267 1.00 64.69 92 PRO A C 1
ATOM 683 O O . PRO A 1 92 ? -14.816 -4.067 -8.718 1.00 64.69 92 PRO A O 1
ATOM 686 N N . ALA A 1 93 ? -13.979 -6.027 -9.420 1.00 70.25 93 ALA A N 1
ATOM 687 C CA . ALA A 1 93 ? -15.173 -6.825 -9.096 1.00 70.25 93 ALA A CA 1
ATOM 688 C C . ALA A 1 93 ? -15.750 -6.528 -7.693 1.00 70.25 93 ALA A C 1
ATOM 690 O O . ALA A 1 93 ? -16.967 -6.510 -7.485 1.00 70.25 93 ALA A O 1
ATOM 691 N N . TRP A 1 94 ? -14.871 -6.208 -6.739 1.00 77.62 94 TRP A N 1
ATOM 692 C CA . TRP A 1 94 ? -15.219 -5.873 -5.363 1.00 77.62 94 TRP A CA 1
ATOM 693 C C . TRP A 1 94 ? -15.928 -4.516 -5.185 1.00 77.62 94 TRP A C 1
ATOM 695 O O . TRP A 1 94 ? -16.525 -4.285 -4.138 1.00 77.62 94 TRP A O 1
ATOM 705 N N . PHE A 1 95 ? -15.970 -3.627 -6.182 1.00 77.75 95 PHE A N 1
ATOM 706 C CA . PHE A 1 95 ? -16.730 -2.366 -6.101 1.00 77.75 95 PHE A CA 1
ATOM 707 C C . PHE A 1 95 ? -18.238 -2.596 -5.962 1.00 77.75 95 PHE A C 1
ATOM 709 O O . PHE A 1 95 ? -18.939 -1.796 -5.336 1.00 77.75 95 PHE A O 1
ATOM 716 N N . SER A 1 96 ? -18.735 -3.711 -6.497 1.00 78.94 96 SER A N 1
ATOM 717 C CA . SER A 1 96 ? -20.126 -4.136 -6.331 1.00 78.94 96 SER A CA 1
ATOM 718 C C . SER A 1 96 ? -20.409 -4.747 -4.953 1.00 78.94 96 SER A C 1
ATOM 720 O O . SER A 1 96 ? -21.570 -4.885 -4.576 1.00 78.94 96 SER A O 1
ATOM 722 N N . ASN A 1 97 ? -19.373 -5.075 -4.168 1.00 83.81 97 ASN A N 1
ATOM 723 C CA . ASN A 1 97 ? -19.533 -5.711 -2.865 1.00 83.81 97 ASN A CA 1
ATOM 724 C C . ASN A 1 97 ? -20.193 -4.728 -1.874 1.00 83.81 97 ASN A C 1
ATOM 726 O O . ASN A 1 97 ? -19.619 -3.664 -1.602 1.00 83.81 97 ASN A O 1
ATOM 730 N N . PRO A 1 98 ? -21.377 -5.051 -1.319 1.00 87.31 98 PRO A N 1
ATOM 731 C CA . PRO A 1 98 ? -22.064 -4.179 -0.367 1.00 87.31 98 PRO A CA 1
ATOM 732 C C . PRO A 1 98 ? -21.348 -4.086 0.988 1.00 87.31 98 PRO A C 1
ATOM 734 O O . PRO A 1 98 ? -21.589 -3.141 1.731 1.00 87.31 98 PRO A O 1
ATOM 737 N N . ASN A 1 99 ? -20.445 -5.022 1.301 1.00 88.69 99 ASN A N 1
ATOM 738 C CA . ASN A 1 99 ? -19.700 -5.038 2.563 1.00 88.69 99 ASN A CA 1
ATOM 739 C C . ASN A 1 99 ? -18.462 -4.130 2.554 1.00 88.69 99 ASN A C 1
ATOM 741 O O . ASN A 1 99 ? -17.843 -3.938 3.598 1.00 88.69 99 ASN A O 1
ATOM 745 N N . ILE A 1 100 ? -18.090 -3.583 1.393 1.00 90.44 100 ILE A N 1
ATOM 746 C CA . ILE A 1 100 ? -16.985 -2.630 1.271 1.00 90.44 100 ILE A CA 1
ATOM 747 C C . ILE A 1 100 ? -17.556 -1.218 1.330 1.00 90.44 100 ILE A C 1
ATOM 749 O O . ILE A 1 100 ? -18.483 -0.877 0.589 1.00 90.44 100 ILE A O 1
ATOM 753 N N . SER A 1 101 ? -16.989 -0.396 2.209 1.00 92.75 101 SER A N 1
ATOM 754 C CA . SER A 1 101 ? -17.465 0.962 2.445 1.00 92.75 101 SER A CA 1
ATOM 755 C C . SER A 1 101 ? -17.312 1.859 1.216 1.00 92.75 101 SER A C 1
ATOM 757 O O . SER A 1 101 ? -16.457 1.652 0.348 1.00 92.75 101 SER A O 1
ATOM 759 N N . GLN A 1 102 ? -18.129 2.912 1.161 1.00 93.25 102 GLN A N 1
ATOM 760 C CA . GLN A 1 102 ? -18.009 3.916 0.108 1.00 93.25 102 GLN A CA 1
ATOM 761 C C . GLN A 1 102 ? -16.646 4.621 0.159 1.00 93.25 102 GLN A C 1
ATOM 763 O O . GLN A 1 102 ? -16.052 4.849 -0.887 1.00 93.25 102 GLN A O 1
ATOM 768 N N . ALA A 1 103 ? -16.104 4.866 1.357 1.00 94.31 103 ALA A N 1
ATOM 769 C CA . ALA A 1 103 ? -14.786 5.476 1.528 1.00 94.31 103 ALA A CA 1
ATOM 770 C C . ALA A 1 103 ? -13.667 4.638 0.879 1.00 94.31 103 ALA A C 1
ATOM 772 O O . ALA A 1 103 ? -12.818 5.181 0.174 1.00 94.31 103 ALA A O 1
ATOM 773 N N . ALA A 1 104 ? -13.696 3.311 1.046 1.00 93.50 104 ALA A N 1
ATOM 774 C CA . ALA A 1 104 ? -12.747 2.402 0.404 1.00 93.50 104 ALA A CA 1
ATOM 775 C C . ALA A 1 104 ? -12.874 2.410 -1.133 1.00 93.50 104 ALA A C 1
ATOM 777 O O . ALA A 1 104 ? -11.869 2.474 -1.848 1.00 93.50 104 ALA A O 1
ATOM 778 N N . LYS A 1 105 ? -14.108 2.409 -1.653 1.00 88.94 105 LYS A N 1
ATOM 779 C CA . LYS A 1 105 ? -14.379 2.509 -3.099 1.00 88.94 105 LYS A CA 1
ATOM 780 C C . LYS A 1 105 ? -13.900 3.844 -3.671 1.00 88.94 105 LYS A C 1
ATOM 782 O O . LYS A 1 105 ? -13.240 3.867 -4.710 1.00 88.94 105 LYS A O 1
ATOM 787 N N . ASP A 1 106 ? -14.167 4.943 -2.973 1.00 89.12 106 ASP A N 1
ATOM 788 C CA . ASP A 1 106 ? -13.749 6.286 -3.372 1.00 89.12 106 ASP A CA 1
ATOM 789 C C . ASP A 1 106 ? -12.224 6.424 -3.365 1.00 89.12 106 ASP A C 1
ATOM 791 O O . ASP A 1 106 ? -11.653 6.983 -4.304 1.00 89.12 106 ASP A O 1
ATOM 795 N N . ALA A 1 107 ? -11.542 5.859 -2.364 1.00 88.56 107 ALA A N 1
ATOM 796 C CA . ALA A 1 107 ? -10.083 5.828 -2.312 1.00 88.56 107 ALA A CA 1
ATOM 797 C C . ALA A 1 107 ? -9.482 5.126 -3.545 1.00 88.56 107 ALA A C 1
ATOM 799 O O . ALA A 1 107 ? -8.579 5.672 -4.184 1.00 88.56 107 ALA A O 1
ATOM 800 N N . ALA A 1 108 ? -10.018 3.967 -3.940 1.00 86.75 108 ALA A N 1
ATOM 801 C CA . ALA A 1 108 ? -9.556 3.242 -5.125 1.00 86.75 108 ALA A CA 1
ATOM 802 C C . ALA A 1 108 ? -9.916 3.940 -6.449 1.00 86.75 108 ALA A C 1
ATOM 804 O O . ALA A 1 108 ? -9.107 3.976 -7.386 1.00 86.75 108 ALA A O 1
ATOM 805 N N . LYS A 1 109 ? -11.113 4.534 -6.533 1.00 82.75 109 LYS A N 1
ATOM 806 C CA . LYS A 1 109 ? -11.565 5.300 -7.704 1.00 82.75 109 LYS A CA 1
ATOM 807 C C . LYS A 1 109 ? -10.694 6.534 -7.939 1.00 82.75 109 LYS A C 1
ATOM 809 O O . LYS A 1 109 ? -10.360 6.844 -9.081 1.00 82.75 109 LYS A O 1
ATOM 814 N N . ASN A 1 110 ? -10.268 7.187 -6.860 1.00 83.44 110 ASN A N 1
ATOM 815 C CA . ASN A 1 110 ? -9.461 8.404 -6.888 1.00 83.44 110 ASN A CA 1
ATOM 816 C C . ASN A 1 110 ? -7.944 8.142 -6.841 1.00 83.44 110 ASN A C 1
ATOM 818 O O . ASN A 1 110 ? -7.175 9.058 -6.559 1.00 83.44 110 ASN A O 1
ATOM 822 N N . ARG A 1 111 ? -7.475 6.924 -7.149 1.00 81.81 111 ARG A N 1
ATOM 823 C CA . ARG A 1 111 ? -6.043 6.560 -7.089 1.00 81.81 111 ARG A CA 1
ATOM 824 C C . ARG A 1 111 ? -5.106 7.492 -7.871 1.00 81.81 111 ARG A C 1
ATOM 826 O O . ARG A 1 111 ? -3.987 7.754 -7.439 1.00 81.81 111 ARG A O 1
ATOM 833 N N . SER A 1 112 ? -5.576 8.060 -8.986 1.00 79.94 112 SER A N 1
ATOM 834 C CA . SER A 1 112 ? -4.815 9.022 -9.805 1.00 79.94 112 SER A CA 1
ATOM 835 C C . SER A 1 112 ? -4.496 10.327 -9.065 1.00 79.94 112 SER A C 1
ATOM 837 O O . SER A 1 112 ? -3.584 11.066 -9.443 1.00 79.94 112 SER A O 1
ATOM 839 N N . GLN A 1 113 ? -5.210 10.611 -7.975 1.00 83.31 113 GLN A N 1
ATOM 840 C CA . GLN A 1 113 ? -4.985 11.773 -7.128 1.00 83.31 113 GLN A CA 1
ATOM 841 C C . GLN A 1 113 ? -3.655 11.684 -6.374 1.00 83.31 113 GLN A C 1
ATOM 843 O O . GLN A 1 113 ? -3.073 12.729 -6.087 1.00 83.31 113 GLN A O 1
ATOM 848 N N . LEU A 1 114 ? -3.109 10.476 -6.160 1.00 89.62 114 LEU A N 1
ATOM 849 C CA . LEU A 1 114 ? -1.781 10.324 -5.569 1.00 89.62 114 LEU A CA 1
ATOM 850 C C . LEU A 1 114 ? -0.719 11.049 -6.404 1.00 89.62 114 LEU A C 1
ATOM 852 O O . LEU A 1 114 ? 0.050 11.835 -5.858 1.00 89.62 114 LEU A O 1
ATOM 856 N N . ARG A 1 115 ? -0.726 10.871 -7.733 1.00 90.94 115 ARG A N 1
ATOM 857 C CA . ARG A 1 115 ? 0.218 11.545 -8.643 1.00 90.94 115 ARG A CA 1
ATOM 858 C C . ARG A 1 115 ? 0.180 13.067 -8.481 1.00 90.94 115 ARG A C 1
ATOM 860 O O . ARG A 1 115 ? 1.221 13.724 -8.433 1.00 90.94 115 ARG A O 1
ATOM 867 N N . LYS A 1 116 ? -1.026 13.630 -8.349 1.00 89.38 116 LYS A N 1
ATOM 868 C CA . LYS A 1 116 ? -1.236 15.069 -8.120 1.00 89.38 116 LYS A CA 1
ATOM 869 C C . LYS A 1 116 ? -0.688 15.495 -6.754 1.00 89.38 116 LYS A C 1
ATOM 871 O O . LYS A 1 116 ? 0.067 16.462 -6.674 1.00 89.38 116 LYS A O 1
ATOM 876 N N . ASN A 1 117 ? -1.003 14.741 -5.704 1.00 87.88 117 ASN A N 1
ATOM 877 C CA . ASN A 1 117 ? -0.593 15.034 -4.328 1.00 87.88 117 ASN A CA 1
ATOM 878 C C . ASN A 1 117 ? 0.926 14.894 -4.114 1.00 87.88 117 ASN A C 1
ATOM 880 O O . ASN A 1 117 ? 1.514 15.630 -3.317 1.00 87.88 117 ASN A O 1
ATOM 884 N N . LEU A 1 118 ? 1.579 13.998 -4.858 1.00 91.19 118 LEU A N 1
ATOM 885 C CA . LEU A 1 118 ? 3.033 13.826 -4.868 1.00 91.19 118 LEU A CA 1
ATOM 886 C C . LEU A 1 118 ? 3.765 14.789 -5.806 1.00 91.19 118 LEU A C 1
ATOM 888 O O . LEU A 1 118 ? 4.995 14.843 -5.756 1.00 91.19 118 LEU A O 1
ATOM 892 N N . LYS A 1 119 ? 3.044 15.541 -6.649 1.00 93.25 119 LYS A N 1
ATOM 893 C CA . LYS A 1 119 ? 3.622 16.405 -7.692 1.00 93.25 119 LYS A CA 1
ATOM 894 C C . LYS A 1 119 ? 4.607 15.638 -8.590 1.00 93.25 119 LYS A C 1
ATOM 896 O O . LYS A 1 119 ? 5.713 16.107 -8.850 1.00 93.25 119 LYS A O 1
ATOM 901 N N . THR A 1 120 ? 4.229 14.430 -9.012 1.00 81.94 120 THR A N 1
ATOM 902 C CA . THR A 1 120 ? 5.097 13.530 -9.786 1.00 81.94 120 THR A CA 1
ATOM 903 C C . THR A 1 120 ? 5.514 14.148 -11.122 1.00 81.94 120 THR A C 1
ATOM 905 O O . THR A 1 120 ? 4.671 14.614 -11.892 1.00 81.94 120 THR A O 1
ATOM 908 N N . LEU A 1 121 ? 6.816 14.114 -11.411 1.00 82.38 121 LEU A N 1
ATOM 909 C CA . LEU A 1 121 ? 7.410 14.699 -12.613 1.00 82.38 121 LEU A CA 1
ATOM 910 C C . LEU A 1 121 ? 7.413 13.714 -13.795 1.00 82.38 121 LEU A C 1
ATOM 912 O O . LEU A 1 121 ? 7.022 12.551 -13.673 1.00 82.38 121 LEU A O 1
ATOM 916 N N . ALA A 1 122 ? 7.816 14.198 -14.971 1.00 77.56 122 ALA A N 1
ATOM 917 C CA . ALA A 1 122 ? 8.086 13.338 -16.119 1.00 77.56 122 ALA A CA 1
ATOM 918 C C . ALA A 1 122 ? 9.296 12.434 -15.826 1.00 77.56 122 ALA A C 1
ATOM 920 O O . ALA A 1 122 ? 10.282 12.892 -15.255 1.00 77.56 122 ALA A O 1
ATOM 921 N N . GLY A 1 123 ? 9.213 11.158 -16.208 1.00 75.19 123 GLY A N 1
ATOM 922 C CA . GLY A 1 123 ? 10.223 10.140 -15.881 1.00 75.19 123 GLY A CA 1
ATOM 923 C C . GLY A 1 123 ? 9.978 9.400 -14.559 1.00 75.19 123 GLY A C 1
ATOM 924 O O . GLY A 1 123 ? 10.539 8.324 -14.363 1.00 75.19 123 GLY A O 1
ATOM 925 N N . ASP A 1 124 ? 9.075 9.911 -13.718 1.00 82.62 124 ASP A N 1
ATOM 926 C CA . ASP A 1 124 ? 8.654 9.277 -12.471 1.00 82.62 124 ASP A CA 1
ATOM 927 C C . ASP A 1 124 ? 7.194 8.808 -12.526 1.00 82.62 124 ASP A C 1
ATOM 929 O O . ASP A 1 124 ? 6.335 9.352 -13.237 1.00 82.62 124 ASP A O 1
ATOM 933 N N . GLU A 1 125 ? 6.898 7.833 -11.677 1.00 83.62 125 GLU A N 1
ATOM 934 C CA . GLU A 1 125 ? 5.563 7.327 -11.397 1.00 83.62 125 GLU A CA 1
ATOM 935 C C . GLU A 1 125 ? 5.279 7.360 -9.896 1.00 83.62 125 GLU A C 1
ATOM 937 O O . GLU A 1 125 ? 6.151 7.104 -9.064 1.00 83.62 125 GLU A O 1
ATOM 942 N N . ALA A 1 126 ? 4.036 7.697 -9.554 1.00 88.62 126 ALA A N 1
ATOM 943 C CA . ALA A 1 126 ? 3.549 7.599 -8.190 1.00 88.62 126 ALA A CA 1
ATOM 944 C C . ALA A 1 126 ? 3.337 6.122 -7.851 1.00 88.62 126 ALA A C 1
ATOM 946 O O . ALA A 1 126 ? 2.627 5.426 -8.572 1.00 88.62 126 ALA A O 1
ATOM 947 N N . HIS A 1 127 ? 3.942 5.668 -6.762 1.00 95.88 127 HIS A N 1
ATOM 948 C CA . HIS A 1 127 ? 3.828 4.309 -6.256 1.00 95.88 127 HIS A CA 1
ATOM 949 C C . HIS A 1 127 ? 3.151 4.340 -4.888 1.00 95.88 127 HIS A C 1
ATOM 951 O O . HIS A 1 127 ? 3.572 5.100 -4.008 1.00 95.88 127 HIS A O 1
ATOM 957 N N . HIS A 1 128 ? 2.128 3.510 -4.693 1.00 97.31 128 HIS A N 1
ATOM 958 C CA . HIS A 1 128 ? 1.496 3.325 -3.389 1.00 97.31 128 HIS A CA 1
ATOM 959 C C . HIS A 1 128 ? 2.289 2.325 -2.543 1.00 97.31 128 HIS A C 1
ATOM 961 O O . HIS A 1 128 ? 2.619 1.249 -3.026 1.00 97.31 128 HIS A O 1
ATOM 967 N N . ALA A 1 129 ? 2.588 2.640 -1.283 1.00 97.94 129 ALA A N 1
ATOM 968 C CA . ALA A 1 129 ? 3.279 1.696 -0.397 1.00 97.94 129 ALA A CA 1
ATOM 969 C C . ALA A 1 129 ? 2.400 0.484 -0.051 1.00 97.94 129 ALA A C 1
ATOM 971 O O . ALA A 1 129 ? 2.860 -0.652 -0.069 1.00 97.94 129 ALA A O 1
ATOM 972 N N . LEU A 1 130 ? 1.116 0.711 0.217 1.00 97.69 130 LEU A N 1
ATOM 973 C CA . LEU A 1 130 ? 0.099 -0.333 0.262 1.00 97.69 130 LEU A CA 1
ATOM 974 C C . LEU A 1 130 ? -0.714 -0.261 -1.035 1.00 97.69 130 LEU A C 1
ATOM 976 O O . LEU A 1 130 ? -1.275 0.803 -1.326 1.00 97.69 130 LEU A O 1
ATOM 980 N N . PRO A 1 131 ? -0.785 -1.347 -1.825 1.00 88.44 131 PRO A N 1
ATOM 981 C CA . PRO A 1 131 ? -1.352 -1.303 -3.165 1.00 88.44 131 PRO A CA 1
ATOM 982 C C . PRO A 1 131 ? -2.874 -1.120 -3.133 1.00 88.44 131 PRO A C 1
ATOM 984 O O . PRO A 1 131 ? -3.566 -1.640 -2.262 1.00 88.44 131 PRO A O 1
ATOM 987 N N . ILE A 1 132 ? -3.424 -0.431 -4.138 1.00 85.94 132 ILE A N 1
ATOM 988 C CA . ILE A 1 132 ? -4.877 -0.212 -4.270 1.00 85.94 132 ILE A CA 1
ATOM 989 C C . ILE A 1 132 ? -5.658 -1.533 -4.340 1.00 85.94 132 ILE A C 1
ATOM 991 O O . ILE A 1 132 ? -6.787 -1.601 -3.855 1.00 85.94 132 ILE A O 1
ATOM 995 N N . SER A 1 133 ? -5.069 -2.588 -4.915 1.00 80.12 133 SER A N 1
ATOM 996 C CA . SER A 1 133 ? -5.688 -3.918 -4.988 1.00 80.12 133 SER A CA 1
ATOM 997 C C . SER A 1 133 ? -6.011 -4.484 -3.603 1.00 80.12 133 SER A C 1
ATOM 999 O O . SER A 1 133 ? -7.093 -5.041 -3.420 1.00 80.12 133 SER A O 1
ATOM 1001 N N . ALA A 1 134 ? -5.146 -4.237 -2.613 1.00 88.19 134 ALA A N 1
ATOM 1002 C CA . ALA A 1 134 ? -5.308 -4.718 -1.244 1.00 88.19 134 ALA A CA 1
ATOM 1003 C C . ALA A 1 134 ? -6.577 -4.178 -0.568 1.00 88.19 134 ALA A C 1
ATOM 1005 O O . ALA A 1 134 ? -7.095 -4.798 0.357 1.00 88.19 134 ALA A O 1
ATOM 1006 N N . ILE A 1 135 ? -7.119 -3.040 -1.024 1.00 91.12 135 ILE A N 1
ATOM 1007 C CA . ILE A 1 135 ? -8.359 -2.466 -0.476 1.00 91.12 135 ILE A CA 1
ATOM 1008 C C . ILE A 1 135 ? -9.525 -3.445 -0.639 1.00 91.12 135 ILE A C 1
ATOM 1010 O O . ILE A 1 135 ? -10.338 -3.587 0.271 1.00 91.12 135 ILE A O 1
ATOM 1014 N N . GLY A 1 136 ? -9.611 -4.138 -1.776 1.00 84.12 136 GLY A N 1
ATOM 1015 C CA . GLY A 1 136 ? -10.686 -5.095 -2.039 1.00 84.12 136 GLY A CA 1
ATOM 1016 C C . GLY A 1 136 ? -10.588 -6.377 -1.217 1.00 84.12 136 GLY A C 1
ATOM 1017 O O . GLY A 1 136 ? -11.606 -7.009 -0.942 1.00 84.12 136 GLY A O 1
ATOM 1018 N N . GLU A 1 137 ? -9.372 -6.738 -0.817 1.00 84.50 137 GLU A N 1
ATOM 1019 C CA . GLU A 1 137 ? -9.045 -8.040 -0.232 1.00 84.50 137 GLU A CA 1
ATOM 1020 C C . GLU A 1 137 ? -8.857 -7.972 1.290 1.00 84.50 137 GLU A C 1
ATOM 1022 O O . GLU A 1 137 ? -9.096 -8.953 1.992 1.00 84.50 137 GLU A O 1
ATOM 1027 N N . SER A 1 138 ? -8.492 -6.805 1.828 1.00 94.00 138 SER A N 1
ATOM 1028 C CA . SER A 1 138 ? -8.132 -6.640 3.234 1.00 94.00 138 SER A CA 1
ATOM 1029 C C . SER A 1 138 ? -9.169 -5.859 4.034 1.00 94.00 138 SER A C 1
ATOM 1031 O O . SER A 1 138 ? -9.308 -4.639 3.912 1.00 94.00 138 SER A O 1
ATOM 1033 N N . LYS A 1 139 ? -9.816 -6.551 4.979 1.00 94.94 139 LYS A N 1
ATOM 1034 C CA . LYS A 1 139 ? -10.689 -5.918 5.979 1.00 94.94 139 LYS A CA 1
ATOM 1035 C C . LYS A 1 139 ? -9.944 -4.901 6.849 1.00 94.94 139 LYS A C 1
ATOM 1037 O O . LYS A 1 139 ? -10.519 -3.882 7.215 1.00 94.94 139 LYS A O 1
ATOM 1042 N N . ILE A 1 140 ? -8.672 -5.157 7.156 1.00 98.38 140 ILE A N 1
ATOM 1043 C CA . ILE A 1 140 ? -7.832 -4.249 7.952 1.00 98.38 140 ILE A CA 1
ATOM 1044 C C . ILE A 1 140 ? -7.607 -2.940 7.210 1.00 98.38 140 ILE A C 1
ATOM 1046 O O . ILE A 1 140 ? -7.734 -1.869 7.799 1.00 98.38 140 ILE A O 1
ATOM 1050 N N . TYR A 1 141 ? -7.343 -3.022 5.908 1.00 98.19 141 TYR A N 1
ATOM 1051 C CA . TYR A 1 141 ? -7.146 -1.834 5.097 1.00 98.19 141 TYR A CA 1
ATOM 1052 C C . TYR A 1 141 ? -8.455 -1.041 4.946 1.00 98.19 141 TYR A C 1
ATOM 1054 O O . TYR A 1 141 ? -8.468 0.177 5.115 1.00 98.19 141 TYR A O 1
ATOM 1062 N N . GLN A 1 142 ? -9.578 -1.731 4.730 1.00 97.69 142 GLN A N 1
ATOM 1063 C CA . GLN A 1 142 ? -10.908 -1.110 4.705 1.00 97.69 142 GLN A CA 1
ATOM 1064 C C . GLN A 1 142 ? -11.231 -0.398 6.030 1.00 97.69 142 GLN A C 1
ATOM 1066 O O . GLN A 1 142 ? -11.632 0.763 6.018 1.00 97.69 142 GLN A O 1
ATOM 1071 N N . ASP A 1 143 ? -10.992 -1.048 7.174 1.00 98.25 143 ASP A N 1
ATOM 1072 C CA . ASP A 1 143 ? -11.232 -0.455 8.495 1.00 98.25 143 ASP A CA 1
ATOM 1073 C C . ASP A 1 143 ? -10.350 0.761 8.765 1.00 98.25 143 ASP A C 1
ATOM 1075 O O . ASP A 1 143 ? -10.817 1.728 9.366 1.00 98.25 143 ASP A O 1
ATOM 1079 N N . ALA A 1 144 ? -9.098 0.737 8.304 1.00 98.56 144 ALA A N 1
ATOM 1080 C CA . ALA A 1 144 ? -8.202 1.879 8.398 1.00 98.56 144 ALA A CA 1
ATOM 1081 C C . ALA A 1 144 ? -8.725 3.082 7.597 1.00 98.56 144 ALA A C 1
ATOM 1083 O O . ALA A 1 144 ? -8.727 4.204 8.109 1.00 98.56 144 ALA A O 1
ATOM 1084 N N . ILE A 1 145 ? -9.195 2.853 6.365 1.00 98.38 145 ILE A N 1
ATOM 1085 C CA . ILE A 1 145 ? -9.773 3.896 5.502 1.00 98.38 145 ILE A CA 1
ATOM 1086 C C . ILE A 1 145 ? -11.043 4.474 6.134 1.00 98.38 145 ILE A C 1
ATOM 1088 O O . ILE A 1 145 ? -11.196 5.694 6.186 1.00 98.38 145 ILE A O 1
ATOM 1092 N N . ASP A 1 146 ? -11.908 3.621 6.685 1.00 98.00 146 ASP A N 1
ATOM 1093 C CA . ASP A 1 146 ? -13.156 4.028 7.343 1.00 98.00 146 ASP A CA 1
ATOM 1094 C C . ASP A 1 146 ? -12.949 5.004 8.505 1.00 98.00 146 ASP A C 1
ATOM 1096 O O . ASP A 1 146 ? -13.852 5.776 8.827 1.00 98.00 146 ASP A O 1
ATOM 1100 N N . VAL A 1 147 ? -11.777 4.972 9.144 1.00 98.00 147 VAL A N 1
ATOM 1101 C CA . VAL A 1 147 ? -11.420 5.884 10.241 1.00 98.00 147 VAL A CA 1
ATOM 1102 C C . VAL A 1 147 ? -10.300 6.860 9.872 1.00 98.00 147 VAL A C 1
ATOM 1104 O O . VAL A 1 147 ? -9.641 7.419 10.751 1.00 98.00 147 VAL A O 1
ATOM 1107 N N . GLY A 1 148 ? -10.112 7.109 8.573 1.00 97.38 148 GLY A N 1
ATOM 1108 C CA . GLY A 1 148 ? -9.352 8.252 8.066 1.00 97.38 148 GLY A CA 1
ATOM 1109 C C . GLY A 1 148 ? -7.914 7.972 7.634 1.00 97.38 148 GLY A C 1
ATOM 1110 O O . GLY A 1 148 ? -7.113 8.902 7.610 1.00 97.38 148 GLY A O 1
ATOM 1111 N N . PHE A 1 149 ? -7.541 6.732 7.307 1.00 98.38 149 PHE A N 1
ATOM 1112 C CA . PHE A 1 149 ? -6.277 6.494 6.601 1.00 98.38 149 PHE A CA 1
ATOM 1113 C C . PHE A 1 149 ? -6.345 7.021 5.159 1.00 98.38 149 PHE A C 1
ATOM 1115 O O . PHE A 1 149 ? -7.168 6.584 4.353 1.00 98.38 149 PHE A O 1
ATOM 1122 N N . GLU A 1 150 ? -5.450 7.945 4.816 1.00 95.69 150 GLU A N 1
ATOM 1123 C CA . GLU A 1 150 ? -5.437 8.610 3.514 1.00 95.69 150 GLU A CA 1
ATOM 1124 C C . GLU A 1 150 ? -4.589 7.854 2.477 1.00 95.69 150 GLU A C 1
ATOM 1126 O O . GLU A 1 150 ? -3.376 8.028 2.368 1.00 95.69 150 GLU A O 1
ATOM 1131 N N . VAL A 1 151 ? -5.244 7.038 1.649 1.00 96.56 151 VAL A N 1
ATOM 1132 C CA . VAL A 1 151 ? -4.588 6.170 0.648 1.00 96.56 151 VAL A CA 1
ATOM 1133 C C . VAL A 1 151 ? -3.823 6.942 -0.432 1.00 96.56 151 VAL A C 1
ATOM 1135 O O . VAL A 1 151 ? -2.799 6.469 -0.916 1.00 96.56 151 VAL A O 1
ATOM 1138 N N . ASN A 1 152 ? -4.317 8.114 -0.839 1.00 95.38 152 ASN A N 1
ATOM 1139 C CA . ASN A 1 152 ? -3.817 8.847 -2.008 1.00 95.38 152 ASN A CA 1
ATOM 1140 C C . ASN A 1 152 ? -2.951 10.054 -1.632 1.00 95.38 152 ASN A C 1
ATOM 1142 O O . ASN A 1 152 ? -2.912 11.042 -2.366 1.00 95.38 152 ASN A O 1
ATOM 1146 N N . THR A 1 153 ? -2.270 10.009 -0.488 1.00 97.19 153 THR A N 1
ATOM 1147 C CA . THR A 1 153 ? -1.375 11.081 -0.026 1.00 97.19 153 THR A CA 1
ATOM 1148 C C . THR A 1 153 ? 0.027 10.545 0.254 1.00 97.19 153 THR A C 1
ATOM 1150 O O . THR A 1 153 ? 0.323 9.369 0.050 1.00 97.19 153 THR A O 1
ATOM 1153 N N . LYS A 1 154 ? 0.922 11.417 0.733 1.00 97.38 154 LYS A N 1
ATOM 1154 C CA . LYS A 1 154 ? 2.285 11.037 1.139 1.00 97.38 154 LYS A CA 1
ATOM 1155 C C . LYS A 1 154 ? 2.307 10.017 2.279 1.00 97.38 154 LYS A C 1
ATOM 1157 O O . LYS A 1 154 ? 3.328 9.370 2.464 1.00 97.38 154 LYS A O 1
ATOM 1162 N N . ALA A 1 155 ? 1.200 9.860 3.007 1.00 97.31 155 ALA A N 1
ATOM 1163 C CA . ALA A 1 155 ? 1.056 8.827 4.026 1.00 97.31 155 ALA A CA 1
ATOM 1164 C C . ALA A 1 155 ? 1.134 7.407 3.444 1.00 97.31 155 ALA A C 1
ATOM 1166 O O . ALA A 1 155 ? 1.430 6.475 4.184 1.00 97.31 155 ALA A O 1
ATOM 1167 N N . ASN A 1 156 ? 0.890 7.240 2.140 1.00 98.50 156 ASN A N 1
ATOM 1168 C CA . ASN A 1 156 ? 0.910 5.952 1.453 1.00 98.50 156 ASN A CA 1
ATOM 1169 C C . ASN A 1 156 ? 1.521 6.024 0.050 1.00 98.50 156 ASN A C 1
ATOM 1171 O O . ASN A 1 156 ? 1.250 5.163 -0.780 1.00 98.50 156 ASN A O 1
ATOM 1175 N N . GLY A 1 157 ? 2.338 7.033 -0.258 1.00 97.81 157 GLY A N 1
ATOM 1176 C CA . GLY A 1 157 ? 2.912 7.113 -1.594 1.00 97.81 157 GLY A CA 1
ATOM 1177 C C . GLY A 1 157 ? 4.236 7.840 -1.715 1.00 97.81 157 GLY A C 1
ATOM 1178 O O . GLY A 1 157 ? 4.565 8.745 -0.947 1.00 97.81 157 GLY A O 1
ATOM 1179 N N . ILE A 1 158 ? 4.983 7.424 -2.734 1.00 98.44 158 ILE A N 1
ATOM 1180 C CA . ILE A 1 158 ? 6.319 7.908 -3.078 1.00 98.44 158 ILE A CA 1
ATOM 1181 C C . ILE A 1 158 ? 6.476 7.963 -4.602 1.00 98.44 158 ILE A C 1
ATOM 1183 O O . ILE A 1 158 ? 5.888 7.164 -5.325 1.00 98.44 158 ILE A O 1
ATOM 1187 N N . ASN A 1 159 ? 7.260 8.918 -5.106 1.00 97.19 159 ASN A N 1
ATOM 1188 C CA . ASN A 1 159 ? 7.647 8.936 -6.518 1.00 97.19 159 ASN A CA 1
ATOM 1189 C C . ASN A 1 159 ? 8.840 8.004 -6.729 1.00 97.19 159 ASN A C 1
ATOM 1191 O O . ASN A 1 159 ? 9.859 8.147 -6.045 1.00 97.19 159 ASN A O 1
ATOM 1195 N N . LEU A 1 160 ? 8.714 7.096 -7.693 1.00 91.69 160 LEU A N 1
ATOM 1196 C CA . LEU A 1 160 ? 9.762 6.179 -8.119 1.00 91.69 160 LEU A CA 1
ATOM 1197 C C . LEU A 1 160 ? 10.040 6.352 -9.608 1.00 91.69 160 LEU A C 1
ATOM 1199 O O . LEU A 1 160 ? 9.143 6.668 -10.389 1.00 91.69 160 LEU A O 1
ATOM 1203 N N . LYS A 1 161 ? 11.283 6.083 -10.005 1.00 86.62 161 LYS A N 1
ATOM 1204 C CA . LYS A 1 161 ? 11.683 6.148 -11.407 1.00 86.62 161 LYS A CA 1
ATOM 1205 C C . LYS A 1 161 ? 10.924 5.105 -12.227 1.00 86.62 161 LYS A C 1
ATOM 1207 O O . LYS A 1 161 ? 10.976 3.908 -11.913 1.00 86.62 161 LYS A O 1
ATOM 1212 N N . LYS A 1 162 ? 10.258 5.570 -13.285 1.00 81.50 162 LYS A N 1
ATOM 1213 C CA . LYS A 1 162 ? 9.440 4.753 -14.186 1.00 81.50 162 LYS A CA 1
ATOM 1214 C C . LYS A 1 162 ? 10.283 3.693 -14.881 1.00 81.50 162 LYS A C 1
ATOM 1216 O O . LYS A 1 162 ? 11.301 4.020 -15.490 1.00 81.50 162 LYS A O 1
ATOM 1221 N N . PHE A 1 163 ? 9.829 2.442 -14.852 1.00 77.81 163 PHE A N 1
ATOM 1222 C CA . PHE A 1 163 ? 10.386 1.386 -15.690 1.00 77.81 163 PHE A CA 1
ATOM 1223 C C . PHE A 1 163 ? 9.489 1.149 -16.904 1.00 77.81 163 PHE A C 1
ATOM 1225 O O . PHE A 1 163 ? 8.302 0.868 -16.780 1.00 77.81 163 PHE A O 1
ATOM 1232 N N . SER A 1 164 ? 10.062 1.200 -18.102 1.00 70.06 164 SER A N 1
ATOM 1233 C CA . SER A 1 164 ? 9.370 0.793 -19.321 1.00 70.06 164 SER A CA 1
ATOM 1234 C C . SER A 1 164 ? 10.355 0.275 -20.357 1.00 70.06 164 SER A C 1
ATOM 1236 O O . SER A 1 164 ? 11.112 1.034 -20.959 1.00 70.06 164 SER A O 1
ATOM 1238 N N . LYS A 1 165 ? 10.304 -1.036 -20.617 1.00 64.38 165 LYS A N 1
ATOM 1239 C CA . LYS A 1 165 ? 11.121 -1.671 -21.658 1.00 64.38 165 LYS A CA 1
ATOM 1240 C C . LYS A 1 165 ? 10.803 -1.121 -23.054 1.00 64.38 165 LYS A C 1
ATOM 1242 O O . LYS A 1 165 ? 11.713 -0.977 -23.860 1.00 64.38 165 LYS A O 1
ATOM 1247 N N . SER A 1 166 ? 9.541 -0.797 -23.337 1.00 51.28 166 SER A N 1
ATOM 1248 C CA . SER A 1 166 ? 9.106 -0.299 -24.650 1.00 51.28 166 SER A CA 1
ATOM 1249 C C . SER A 1 166 ? 9.528 1.144 -24.920 1.00 51.28 166 SER A C 1
ATOM 1251 O O . SER A 1 166 ? 9.758 1.503 -26.072 1.00 51.28 166 SER A O 1
ATOM 1253 N N . LEU A 1 167 ? 9.675 1.952 -23.868 1.00 54.09 167 LEU A N 1
ATOM 1254 C CA . LEU A 1 167 ? 10.162 3.332 -23.948 1.00 54.09 167 LEU A CA 1
ATOM 1255 C C . LEU A 1 167 ? 11.683 3.440 -23.737 1.00 54.09 167 LEU A C 1
ATOM 1257 O O . LEU A 1 167 ? 12.206 4.546 -23.652 1.00 54.09 167 LEU A O 1
ATOM 1261 N N . GLY A 1 168 ? 12.394 2.312 -23.607 1.00 56.84 168 GLY A N 1
ATOM 1262 C CA . GLY A 1 168 ? 13.834 2.292 -23.318 1.00 56.84 168 GLY A CA 1
ATOM 1263 C C . GLY A 1 168 ? 14.207 2.746 -21.898 1.00 56.84 168 GLY A C 1
ATOM 1264 O O . GLY A 1 168 ? 15.381 2.942 -21.607 1.00 56.84 168 GLY A O 1
ATOM 1265 N N . LEU A 1 169 ? 13.230 2.885 -20.999 1.00 69.06 169 LEU A N 1
ATOM 1266 C CA . LEU A 1 169 ? 13.410 3.270 -19.597 1.00 69.06 169 LEU A CA 1
ATOM 1267 C C . LEU A 1 169 ? 13.729 2.027 -18.750 1.00 69.06 169 LEU A C 1
ATOM 1269 O O . LEU A 1 169 ? 12.903 1.552 -17.969 1.00 69.06 169 LEU A O 1
ATOM 1273 N N . THR A 1 170 ? 14.898 1.422 -18.961 1.00 74.56 170 THR A N 1
ATOM 1274 C CA . THR A 1 170 ? 15.259 0.133 -18.336 1.00 74.56 170 THR A CA 1
ATOM 1275 C C . THR A 1 170 ? 15.869 0.257 -16.944 1.00 74.56 170 THR A C 1
ATOM 1277 O O . THR A 1 170 ? 15.949 -0.734 -16.220 1.00 74.56 170 THR A O 1
ATOM 1280 N N . ASP A 1 171 ? 16.277 1.460 -16.560 1.00 80.19 171 ASP A N 1
ATOM 1281 C CA . ASP A 1 171 ? 16.881 1.791 -15.268 1.00 80.19 171 ASP A CA 1
ATOM 1282 C C . ASP A 1 171 ? 15.850 2.220 -14.206 1.00 80.19 171 ASP A C 1
ATOM 1284 O O . ASP A 1 171 ? 16.212 2.602 -13.095 1.00 80.19 171 ASP A O 1
ATOM 1288 N N . GLY A 1 172 ? 14.557 2.148 -14.535 1.00 83.56 172 GLY A N 1
ATOM 1289 C CA . GLY A 1 172 ? 13.468 2.345 -13.587 1.00 83.56 172 GLY A CA 1
ATOM 1290 C C . GLY A 1 172 ? 13.282 1.188 -12.604 1.00 83.56 172 GLY A C 1
ATOM 1291 O O . GLY A 1 172 ? 13.546 0.013 -12.905 1.00 83.56 172 GLY A O 1
ATOM 1292 N N . VAL A 1 173 ? 12.746 1.531 -11.434 1.00 82.69 173 VAL A N 1
ATOM 1293 C CA . VAL A 1 173 ? 12.508 0.599 -10.317 1.00 82.69 173 VAL A CA 1
ATOM 1294 C C . VAL A 1 173 ? 11.033 0.272 -10.117 1.00 82.69 173 VAL A C 1
ATOM 1296 O O . VAL A 1 173 ? 10.717 -0.774 -9.549 1.00 82.69 173 VAL A O 1
ATOM 1299 N N . HIS A 1 174 ? 10.137 1.119 -10.631 1.00 82.00 174 HIS A N 1
ATOM 1300 C CA . HIS A 1 174 ? 8.697 0.879 -10.644 1.00 82.00 174 HIS A CA 1
ATOM 1301 C C . HIS A 1 174 ? 8.325 -0.014 -11.837 1.00 82.00 174 HIS A C 1
ATOM 1303 O O . HIS A 1 174 ? 7.853 0.446 -12.870 1.00 82.00 174 HIS A O 1
ATOM 1309 N N . ALA A 1 175 ? 8.649 -1.300 -11.718 1.00 72.31 175 ALA A N 1
ATOM 1310 C CA . ALA A 1 175 ? 8.214 -2.356 -12.631 1.00 72.31 175 ALA A CA 1
ATOM 1311 C C . ALA A 1 175 ? 7.090 -3.175 -11.978 1.00 72.31 175 ALA A C 1
ATOM 1313 O O . ALA A 1 175 ? 6.833 -3.008 -10.791 1.00 72.31 175 ALA A O 1
ATOM 1314 N N . SER A 1 176 ? 6.468 -4.093 -12.727 1.00 77.69 176 SER A N 1
ATOM 1315 C CA . SER A 1 176 ? 5.474 -5.026 -12.174 1.00 77.69 176 SER A CA 1
ATOM 1316 C C . SER A 1 176 ? 5.988 -5.698 -10.894 1.00 77.69 176 SER A C 1
ATOM 1318 O O . SER A 1 176 ? 7.105 -6.222 -10.886 1.00 77.69 176 SER A O 1
ATOM 1320 N N . HIS A 1 177 ? 5.177 -5.660 -9.830 1.00 75.75 177 HIS A N 1
ATOM 1321 C CA . HIS A 1 177 ? 5.580 -6.080 -8.487 1.00 75.75 177 HIS A CA 1
ATOM 1322 C C . HIS A 1 177 ? 4.581 -7.023 -7.767 1.00 75.75 177 HIS A C 1
ATOM 1324 O O . HIS A 1 177 ? 4.038 -6.692 -6.706 1.00 75.75 177 HIS A O 1
ATOM 1330 N N . PRO A 1 178 ? 4.308 -8.224 -8.321 1.00 79.94 178 PRO A N 1
ATOM 1331 C CA . PRO A 1 178 ? 3.363 -9.183 -7.740 1.00 79.94 178 PRO A CA 1
ATOM 1332 C C . PRO A 1 178 ? 3.809 -9.809 -6.406 1.00 79.94 178 PRO A C 1
ATOM 1334 O O . PRO A 1 178 ? 2.957 -10.128 -5.575 1.00 79.94 178 PRO A O 1
ATOM 1337 N N . LEU A 1 179 ? 5.112 -10.019 -6.182 1.00 77.38 179 LEU A N 1
ATOM 1338 C CA . LEU A 1 179 ? 5.631 -10.513 -4.903 1.00 77.38 179 LEU A CA 1
ATOM 1339 C C . LEU A 1 179 ? 5.471 -9.448 -3.822 1.00 77.38 179 LEU A C 1
ATO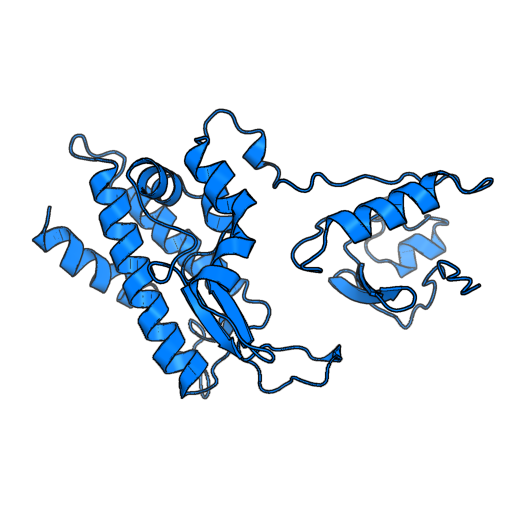M 1341 O O . LEU A 1 179 ? 5.027 -9.776 -2.724 1.00 77.38 179 LEU A O 1
ATOM 1345 N N . TYR A 1 180 ? 5.793 -8.193 -4.141 1.00 85.62 180 TYR A N 1
ATOM 1346 C CA . TYR A 1 180 ? 5.591 -7.078 -3.218 1.00 85.62 180 TYR A CA 1
ATOM 1347 C C . TYR A 1 180 ? 4.138 -7.018 -2.741 1.00 85.62 180 TYR A C 1
ATOM 1349 O O . TYR A 1 180 ? 3.893 -7.078 -1.538 1.00 85.62 180 TYR A O 1
ATOM 1357 N N . ASN A 1 181 ? 3.183 -7.006 -3.680 1.00 83.44 181 ASN A N 1
ATOM 1358 C CA . ASN A 1 181 ? 1.754 -6.952 -3.361 1.00 83.44 181 ASN A CA 1
ATOM 1359 C C . ASN A 1 181 ? 1.353 -8.103 -2.432 1.00 83.44 181 ASN A C 1
ATOM 1361 O O . ASN A 1 181 ? 0.831 -7.862 -1.348 1.00 83.44 181 ASN A O 1
ATOM 1365 N N . ARG A 1 182 ? 1.724 -9.340 -2.791 1.00 81.56 182 ARG A N 1
ATOM 1366 C CA . ARG A 1 182 ? 1.420 -10.533 -1.990 1.00 81.56 182 ARG A CA 1
ATOM 1367 C C . ARG A 1 182 ? 1.954 -10.442 -0.560 1.00 81.56 182 ARG A C 1
ATOM 1369 O O . ARG A 1 182 ? 1.300 -10.913 0.366 1.00 81.56 182 ARG A O 1
ATOM 1376 N N . VAL A 1 183 ? 3.155 -9.896 -0.372 1.00 87.56 183 VAL A N 1
ATOM 1377 C CA . VAL A 1 183 ? 3.747 -9.750 0.963 1.00 87.56 183 VAL A CA 1
ATOM 1378 C C . VAL A 1 183 ? 2.970 -8.727 1.793 1.00 87.56 183 VAL A C 1
ATOM 1380 O O . VAL A 1 183 ? 2.683 -8.998 2.959 1.00 87.56 183 VAL A O 1
ATOM 1383 N N . ILE A 1 184 ? 2.590 -7.592 1.202 1.00 96.38 184 ILE A N 1
ATOM 1384 C CA . ILE A 1 184 ? 1.768 -6.580 1.879 1.00 96.38 184 ILE A CA 1
ATOM 1385 C C . ILE A 1 184 ? 0.394 -7.147 2.254 1.00 96.38 184 ILE A C 1
ATOM 1387 O O . ILE A 1 184 ? -0.025 -7.012 3.407 1.00 96.38 184 ILE A O 1
ATOM 1391 N N . ASP A 1 185 ? -0.263 -7.846 1.328 1.00 89.50 185 ASP A N 1
ATOM 1392 C CA . ASP A 1 185 ? -1.548 -8.509 1.572 1.00 89.50 185 ASP A CA 1
ATOM 1393 C C . ASP A 1 185 ? -1.432 -9.530 2.712 1.00 89.50 185 ASP A C 1
ATOM 1395 O O . ASP A 1 185 ? -2.254 -9.550 3.630 1.00 89.50 185 ASP A O 1
ATOM 1399 N N . GLY A 1 186 ? -0.351 -10.317 2.723 1.00 92.25 186 GLY A N 1
ATOM 1400 C CA . GLY A 1 186 ? -0.062 -11.279 3.784 1.00 92.25 186 GLY A CA 1
ATOM 1401 C C . GLY A 1 186 ? 0.125 -10.638 5.163 1.00 92.25 186 GLY A C 1
ATOM 1402 O O . GLY A 1 186 ? -0.348 -11.186 6.157 1.00 92.25 186 GLY A O 1
ATOM 1403 N N . MET A 1 187 ? 0.768 -9.469 5.250 1.00 98.19 187 MET A N 1
ATOM 1404 C CA . MET A 1 187 ? 0.925 -8.743 6.519 1.00 98.19 187 MET A CA 1
ATOM 1405 C C . MET A 1 187 ? -0.408 -8.196 7.038 1.00 98.19 187 MET A C 1
ATOM 1407 O O . MET A 1 187 ? -0.691 -8.289 8.233 1.00 98.19 187 MET A O 1
ATOM 1411 N N . LEU A 1 188 ? -1.238 -7.651 6.146 1.00 98.12 188 LEU A N 1
ATOM 1412 C CA . LEU A 1 188 ? -2.574 -7.171 6.494 1.00 98.12 188 LEU A CA 1
ATOM 1413 C C . LEU A 1 188 ? -3.483 -8.318 6.959 1.00 98.12 188 LEU A C 1
ATOM 1415 O O . LEU A 1 188 ? -4.186 -8.180 7.963 1.00 98.12 188 LEU A O 1
ATOM 1419 N N . GLU A 1 189 ? -3.447 -9.457 6.266 1.00 97.19 189 GLU A N 1
ATOM 1420 C CA . GLU A 1 189 ? -4.230 -10.641 6.628 1.00 97.19 189 GLU A CA 1
ATOM 1421 C C . GLU A 1 189 ? -3.758 -11.257 7.946 1.00 97.19 189 GLU A C 1
ATOM 1423 O O . GLU A 1 189 ? -4.572 -11.635 8.789 1.00 97.19 189 GLU A O 1
ATOM 1428 N N . ARG A 1 190 ? -2.445 -11.294 8.182 1.00 97.88 190 ARG A N 1
ATOM 1429 C CA . ARG A 1 190 ? -1.896 -11.756 9.458 1.00 97.88 190 ARG A CA 1
ATOM 1430 C C . ARG A 1 190 ? -2.409 -10.917 10.628 1.00 97.88 190 ARG A C 1
ATOM 1432 O O . ARG A 1 190 ? -2.908 -11.482 11.599 1.00 97.88 190 ARG A O 1
ATOM 1439 N N . PHE A 1 191 ? -2.385 -9.589 10.505 1.00 98.31 191 PHE A N 1
ATOM 1440 C CA . PHE A 1 191 ? -2.951 -8.704 11.526 1.00 98.31 191 PHE A CA 1
ATOM 1441 C C . PHE A 1 191 ? -4.457 -8.944 11.716 1.00 98.31 191 PHE A C 1
ATOM 1443 O O . PHE A 1 191 ? -4.960 -8.956 12.842 1.00 98.31 191 PHE A O 1
ATOM 1450 N N . ARG A 1 192 ? -5.194 -9.201 10.627 1.00 97.56 192 ARG A N 1
ATOM 1451 C CA . ARG A 1 192 ? -6.616 -9.557 10.699 1.00 97.56 192 ARG A CA 1
ATOM 1452 C C . ARG A 1 192 ? -6.839 -10.781 11.581 1.00 97.56 192 ARG A C 1
ATOM 1454 O O . ARG A 1 192 ? -7.659 -10.724 12.500 1.00 97.56 192 ARG A O 1
ATOM 1461 N N . VAL A 1 193 ? -6.124 -11.867 11.300 1.00 97.44 193 VAL A N 1
ATOM 1462 C CA . VAL A 1 193 ? -6.239 -13.139 12.024 1.00 97.44 193 VAL A CA 1
ATOM 1463 C C . VAL A 1 193 ? -5.884 -12.960 13.499 1.00 97.44 193 VAL A C 1
ATOM 1465 O O . VAL A 1 193 ? -6.626 -13.432 14.360 1.00 97.44 193 VAL A O 1
ATOM 1468 N N . GLU A 1 194 ? -4.804 -12.237 13.793 1.00 96.88 194 GLU A N 1
ATOM 1469 C CA . GLU A 1 194 ? -4.291 -12.060 15.154 1.00 96.88 194 GLU A CA 1
ATOM 1470 C C . GLU A 1 194 ? -5.177 -11.161 16.034 1.00 96.88 194 GLU A C 1
ATOM 1472 O O . GLU A 1 194 ? -5.281 -11.421 17.230 1.00 96.88 194 GLU A O 1
ATOM 1477 N N . PHE A 1 195 ? -5.847 -10.141 15.480 1.00 96.56 195 PHE A N 1
ATOM 1478 C CA . PHE A 1 195 ? -6.484 -9.105 16.311 1.00 96.56 195 PHE A CA 1
ATOM 1479 C C . PHE A 1 195 ? -7.999 -8.963 16.160 1.00 96.56 195 PHE A C 1
ATOM 1481 O O . PHE A 1 195 ? -8.652 -8.568 17.121 1.00 96.56 195 PHE A O 1
ATOM 1488 N N . THR A 1 196 ? -8.601 -9.272 15.006 1.00 95.81 196 THR A N 1
ATOM 1489 C CA . THR A 1 196 ? -10.025 -8.918 14.771 1.00 95.81 196 THR A CA 1
ATOM 1490 C C . THR A 1 196 ? -11.029 -9.729 15.586 1.00 95.81 196 THR A C 1
ATOM 1492 O O . THR A 1 196 ? -12.171 -9.309 15.740 1.00 95.81 196 THR A O 1
ATOM 1495 N N . HIS A 1 197 ? -10.614 -10.877 16.119 1.00 95.56 197 HIS A N 1
ATOM 1496 C CA . HIS A 1 197 ? -11.441 -11.720 16.978 1.00 95.56 197 HIS A CA 1
ATOM 1497 C C . HIS A 1 197 ? -11.439 -11.263 18.447 1.00 95.56 197 HIS A C 1
ATOM 1499 O O . HIS A 1 197 ? -12.228 -11.766 19.247 1.00 95.56 197 HIS A O 1
ATOM 1505 N N . LEU A 1 198 ? -10.548 -10.339 18.823 1.00 94.75 198 LEU A N 1
ATOM 1506 C CA . LEU A 1 198 ? -10.436 -9.858 20.194 1.00 94.75 198 LEU A CA 1
ATOM 1507 C C . LEU A 1 198 ? -11.584 -8.888 20.515 1.00 94.75 198 LEU A C 1
ATOM 1509 O O . LEU A 1 198 ? -11.889 -8.013 19.703 1.00 94.75 198 LEU A O 1
ATOM 1513 N N . PRO A 1 199 ? -12.178 -8.952 21.722 1.00 94.31 199 PRO A N 1
ATOM 1514 C CA . PRO A 1 199 ? -13.257 -8.041 22.120 1.00 94.31 199 PRO A CA 1
ATOM 1515 C C . PRO A 1 199 ? -12.798 -6.578 22.219 1.00 94.31 199 PRO A C 1
ATOM 1517 O O . PRO A 1 199 ? -13.619 -5.667 22.222 1.00 94.31 199 PRO A O 1
ATOM 1520 N N . THR A 1 200 ? -11.487 -6.351 22.304 1.00 93.25 200 THR A N 1
ATOM 1521 C CA . THR A 1 200 ? -10.855 -5.030 22.353 1.00 93.25 200 THR A CA 1
ATOM 1522 C C . THR A 1 200 ? -10.527 -4.464 20.974 1.00 93.25 200 THR A C 1
ATOM 1524 O O . THR A 1 200 ? -10.044 -3.335 20.890 1.00 93.25 200 THR A O 1
ATOM 1527 N N . TYR A 1 201 ? -10.769 -5.214 19.894 1.00 96.88 201 TYR A N 1
ATOM 1528 C CA . TYR A 1 201 ? -10.475 -4.751 18.546 1.00 96.88 201 TYR A CA 1
ATOM 1529 C C . TYR A 1 201 ? -11.254 -3.478 18.202 1.00 96.88 201 TYR A C 1
ATOM 1531 O O . TYR A 1 201 ? -12.467 -3.386 18.385 1.00 96.88 201 TYR A O 1
ATOM 1539 N N . THR A 1 202 ? -10.554 -2.502 17.625 1.00 97.06 202 THR A N 1
ATOM 1540 C CA . THR A 1 202 ? -11.157 -1.276 17.096 1.00 97.06 202 THR A CA 1
ATOM 1541 C C . THR A 1 202 ? -10.612 -0.974 15.706 1.00 97.06 202 THR A C 1
ATOM 1543 O O . THR A 1 202 ? -9.460 -1.281 15.393 1.00 97.06 202 THR A O 1
ATOM 1546 N N . LYS A 1 203 ? -11.391 -0.271 14.875 1.00 97.38 203 LYS A N 1
ATOM 1547 C CA . LYS A 1 203 ? -10.896 0.228 13.579 1.00 97.38 203 LYS A CA 1
ATOM 1548 C C . LYS A 1 203 ? -9.668 1.141 13.732 1.00 97.38 203 LYS A C 1
ATOM 1550 O O . LYS A 1 203 ? -8.800 1.167 12.867 1.00 97.38 203 LYS A O 1
ATOM 1555 N N . SER A 1 204 ? -9.530 1.830 14.868 1.00 97.19 204 SER A N 1
ATOM 1556 C CA . SER A 1 204 ? -8.343 2.635 15.190 1.00 97.19 204 SER A CA 1
ATOM 1557 C C . SER A 1 204 ? -7.064 1.801 15.330 1.00 97.19 204 SER A C 1
ATOM 1559 O O . SER A 1 204 ? -5.985 2.298 14.999 1.00 97.19 204 SER A O 1
ATOM 1561 N N . MET A 1 205 ? -7.165 0.543 15.780 1.00 97.94 205 MET A N 1
ATOM 1562 C CA . MET A 1 205 ? -6.038 -0.401 15.774 1.00 97.94 205 MET A CA 1
ATOM 1563 C C . MET A 1 205 ? -5.642 -0.756 14.339 1.00 97.94 205 MET A C 1
ATOM 1565 O O . MET A 1 205 ? -4.457 -0.735 14.018 1.00 97.94 205 MET A O 1
ATOM 1569 N N . ALA A 1 206 ? -6.624 -0.994 13.460 1.00 98.06 206 ALA A N 1
ATOM 1570 C CA . ALA A 1 206 ? -6.382 -1.236 12.037 1.00 98.06 206 ALA A CA 1
ATOM 1571 C C . ALA A 1 206 ? -5.686 -0.047 11.365 1.00 98.06 206 ALA A C 1
ATOM 1573 O O . ALA A 1 206 ? -4.697 -0.231 10.655 1.00 98.06 206 ALA A O 1
ATOM 1574 N N . LYS A 1 207 ? -6.151 1.180 11.645 1.00 97.94 207 LYS A N 1
ATOM 1575 C CA . LYS A 1 207 ? -5.512 2.410 11.164 1.00 97.94 207 LYS A CA 1
ATOM 1576 C C . LYS A 1 207 ? -4.071 2.531 11.642 1.00 97.94 207 LYS A C 1
ATOM 1578 O O . LYS A 1 207 ? -3.200 2.753 10.814 1.00 97.94 207 LYS A O 1
ATOM 1583 N N . ASN A 1 208 ? -3.804 2.323 12.933 1.00 97.56 208 ASN A N 1
ATOM 1584 C CA . ASN A 1 208 ? -2.436 2.400 13.454 1.00 97.56 208 ASN A CA 1
ATOM 1585 C C . ASN A 1 208 ? -1.503 1.392 12.790 1.00 97.56 208 ASN A C 1
ATOM 1587 O O . ASN A 1 208 ? -0.425 1.765 12.345 1.00 97.56 208 ASN A O 1
ATOM 1591 N N . PHE A 1 209 ? -1.927 0.132 12.685 1.00 98.25 209 PHE A N 1
ATOM 1592 C CA . PHE A 1 209 ? -1.128 -0.880 12.004 1.00 98.25 209 PHE A CA 1
ATOM 1593 C C . PHE A 1 209 ? -0.872 -0.512 10.535 1.00 98.25 209 PHE A C 1
ATOM 1595 O O . PHE A 1 209 ? 0.260 -0.594 10.067 1.00 98.25 209 PHE A O 1
ATOM 1602 N N . THR A 1 210 ? -1.904 -0.052 9.824 1.00 98.38 210 THR A N 1
ATOM 1603 C CA . THR A 1 210 ? -1.812 0.353 8.410 1.00 98.38 210 THR A CA 1
ATOM 1604 C C . THR A 1 210 ? -0.872 1.550 8.222 1.00 98.38 210 THR A C 1
ATOM 1606 O O . THR A 1 210 ? -0.070 1.558 7.290 1.00 98.38 210 THR A O 1
ATOM 1609 N N . GLU A 1 211 ? -0.916 2.540 9.118 1.00 98.12 211 GLU A N 1
ATOM 1610 C CA . GLU A 1 211 ? -0.022 3.707 9.103 1.00 98.12 211 GLU A CA 1
ATOM 1611 C C . GLU A 1 211 ? 1.436 3.324 9.367 1.00 98.12 211 GLU A C 1
ATOM 1613 O O . GLU A 1 211 ? 2.329 3.791 8.658 1.00 98.12 211 GLU A O 1
ATOM 1618 N N . GLU A 1 212 ? 1.687 2.450 10.341 1.00 98.19 212 GLU A N 1
ATOM 1619 C CA . GLU A 1 212 ? 3.032 1.957 10.656 1.00 98.19 212 GLU A CA 1
ATOM 1620 C C . GLU A 1 212 ? 3.596 1.089 9.523 1.00 98.19 212 GLU A C 1
ATOM 1622 O O . GLU A 1 212 ? 4.747 1.268 9.121 1.00 98.19 212 GLU A O 1
ATOM 1627 N N . LEU A 1 213 ? 2.777 0.199 8.948 1.00 98.50 213 LEU A N 1
ATOM 1628 C CA . LEU A 1 213 ? 3.152 -0.596 7.780 1.00 98.50 213 LEU A CA 1
ATOM 1629 C C . LEU A 1 213 ? 3.488 0.305 6.593 1.00 98.50 213 LEU A C 1
ATOM 1631 O O . LEU A 1 213 ? 4.552 0.161 5.995 1.00 98.50 213 LEU A O 1
ATOM 1635 N N . SER A 1 214 ? 2.628 1.276 6.289 1.00 98.62 214 SER A N 1
ATOM 1636 C CA . SER A 1 214 ? 2.867 2.224 5.205 1.00 98.62 214 SER A CA 1
ATOM 1637 C C . SER A 1 214 ? 4.148 3.025 5.424 1.00 98.62 214 SER A C 1
ATOM 1639 O O . SER A 1 214 ? 5.012 3.076 4.550 1.00 98.62 214 SER A O 1
ATOM 1641 N N . THR A 1 215 ? 4.330 3.579 6.623 1.00 98.31 215 THR A N 1
ATOM 1642 C CA . THR A 1 215 ? 5.526 4.347 6.995 1.00 98.31 215 THR A CA 1
ATOM 1643 C C . THR A 1 215 ? 6.791 3.513 6.835 1.00 98.31 215 THR A C 1
ATOM 1645 O O . THR A 1 215 ? 7.782 3.968 6.254 1.00 98.31 215 THR A O 1
ATOM 1648 N N . ARG A 1 216 ? 6.757 2.266 7.311 1.00 97.94 216 ARG A N 1
ATOM 1649 C CA . ARG A 1 216 ? 7.862 1.329 7.155 1.00 97.94 216 ARG A CA 1
ATOM 1650 C C . ARG A 1 216 ? 8.160 1.062 5.683 1.00 97.94 216 ARG A C 1
ATOM 1652 O O . ARG A 1 216 ? 9.311 1.177 5.273 1.00 97.94 216 ARG A O 1
ATOM 1659 N N . MET A 1 217 ? 7.150 0.743 4.885 1.00 98.56 217 MET A N 1
ATOM 1660 C CA . MET A 1 217 ? 7.352 0.412 3.478 1.00 98.56 217 MET A CA 1
ATOM 1661 C C . MET A 1 217 ? 7.800 1.613 2.648 1.00 98.56 217 MET A C 1
ATOM 1663 O O . MET A 1 217 ? 8.656 1.451 1.785 1.00 98.56 217 MET A O 1
ATOM 1667 N N . LEU A 1 218 ? 7.317 2.822 2.939 1.00 98.69 218 LEU A N 1
ATOM 1668 C CA . LEU A 1 218 ? 7.810 4.055 2.318 1.00 98.69 218 LEU A CA 1
ATOM 1669 C C . LEU A 1 218 ? 9.300 4.270 2.590 1.00 98.69 218 LEU A C 1
ATOM 1671 O O . LEU A 1 218 ? 10.039 4.644 1.679 1.00 98.69 218 LEU A O 1
ATOM 1675 N N . LYS A 1 219 ? 9.756 3.990 3.817 1.00 98.50 219 LYS A N 1
ATOM 1676 C CA . LYS A 1 219 ? 11.178 4.050 4.167 1.00 98.50 219 LYS A CA 1
ATOM 1677 C C . LYS A 1 219 ? 11.999 3.041 3.360 1.00 98.50 219 LYS A C 1
ATOM 1679 O O . LYS A 1 219 ? 13.053 3.401 2.843 1.00 98.50 219 LYS A O 1
ATOM 1684 N N . GLU A 1 220 ? 11.526 1.803 3.233 1.00 98.19 220 GLU A N 1
ATOM 1685 C CA . GLU A 1 220 ? 12.236 0.786 2.448 1.00 98.19 220 GLU A CA 1
ATOM 1686 C C . GLU A 1 220 ? 12.226 1.101 0.946 1.00 98.19 220 GLU A C 1
ATOM 1688 O O . GLU A 1 220 ? 13.249 0.949 0.287 1.00 98.19 220 GLU A O 1
ATOM 1693 N N . LEU A 1 221 ? 11.117 1.607 0.400 1.00 98.50 221 LEU A N 1
ATOM 1694 C CA . LEU A 1 221 ? 11.036 2.057 -0.994 1.00 98.50 221 LEU A CA 1
ATOM 1695 C C . LEU A 1 221 ? 12.008 3.212 -1.269 1.00 98.50 221 LEU A C 1
ATOM 1697 O O . LEU A 1 221 ? 12.661 3.232 -2.312 1.00 98.50 221 LEU A O 1
ATOM 1701 N N . ASP A 1 222 ? 12.146 4.159 -0.341 1.00 98.38 222 ASP A N 1
ATOM 1702 C CA . ASP A 1 222 ? 13.114 5.247 -0.481 1.00 98.38 222 ASP A CA 1
ATOM 1703 C C . ASP A 1 222 ? 14.559 4.716 -0.458 1.00 98.38 222 ASP A C 1
ATOM 1705 O O . ASP A 1 222 ? 15.342 4.983 -1.368 1.00 98.38 222 ASP A O 1
ATOM 1709 N N . ILE A 1 223 ? 14.911 3.894 0.531 1.00 98.00 223 ILE A N 1
ATOM 1710 C CA . ILE A 1 223 ? 16.291 3.418 0.708 1.00 98.00 223 ILE A CA 1
ATOM 1711 C C . ILE A 1 223 ? 16.679 2.380 -0.351 1.00 98.00 223 ILE A C 1
ATOM 1713 O O . ILE A 1 223 ? 17.752 2.460 -0.947 1.00 98.00 223 ILE A O 1
ATOM 1717 N N . LEU A 1 224 ? 15.852 1.363 -0.569 1.00 97.44 224 LEU A N 1
ATOM 1718 C CA . LEU A 1 224 ? 16.202 0.220 -1.408 1.00 97.44 224 LEU A CA 1
ATOM 1719 C C . LEU A 1 224 ? 15.874 0.489 -2.876 1.00 97.44 224 LEU A C 1
ATOM 1721 O O . LEU A 1 224 ? 16.720 0.268 -3.741 1.00 97.44 224 LEU A O 1
ATOM 1725 N N . SER A 1 225 ? 14.689 1.015 -3.178 1.00 96.38 225 SER A N 1
ATOM 1726 C CA . SER A 1 225 ? 14.317 1.263 -4.571 1.00 96.38 225 SER A CA 1
ATOM 1727 C C . SER A 1 225 ? 14.871 2.577 -5.087 1.00 96.38 225 SER A C 1
ATOM 1729 O O . SER A 1 225 ? 15.613 2.592 -6.067 1.00 96.38 225 SER A O 1
ATOM 1731 N N . LYS A 1 226 ? 14.561 3.693 -4.431 1.00 95.56 226 LYS A N 1
ATOM 1732 C CA . LYS A 1 226 ? 14.908 5.011 -4.964 1.00 95.56 226 LYS A CA 1
ATOM 1733 C C . LYS A 1 226 ? 16.405 5.312 -4.887 1.00 95.56 226 LYS A C 1
ATOM 1735 O O . LYS A 1 226 ? 16.955 5.832 -5.852 1.00 95.56 226 LYS A O 1
ATOM 1740 N N . GLN A 1 227 ? 17.063 4.988 -3.773 1.00 96.12 227 GLN A N 1
ATOM 1741 C CA . GLN A 1 227 ? 18.491 5.275 -3.596 1.00 96.12 227 GLN A CA 1
ATOM 1742 C C . GLN A 1 227 ? 19.401 4.165 -4.145 1.00 96.12 227 GLN A C 1
ATOM 1744 O O . GLN A 1 227 ? 20.429 4.473 -4.743 1.00 96.12 227 GLN A O 1
ATOM 1749 N N . LYS A 1 228 ? 19.043 2.884 -3.963 1.00 95.56 228 LYS A N 1
ATOM 1750 C CA . LYS A 1 228 ? 19.884 1.743 -4.384 1.00 95.56 228 LYS A CA 1
ATOM 1751 C C . LYS A 1 228 ? 19.481 1.099 -5.713 1.00 95.56 228 LYS A C 1
ATOM 1753 O O . LYS A 1 228 ? 20.186 0.210 -6.179 1.00 95.56 228 LYS A O 1
ATOM 1758 N N . GLY A 1 229 ? 18.384 1.527 -6.338 1.00 93.19 229 GLY A N 1
ATOM 1759 C CA . G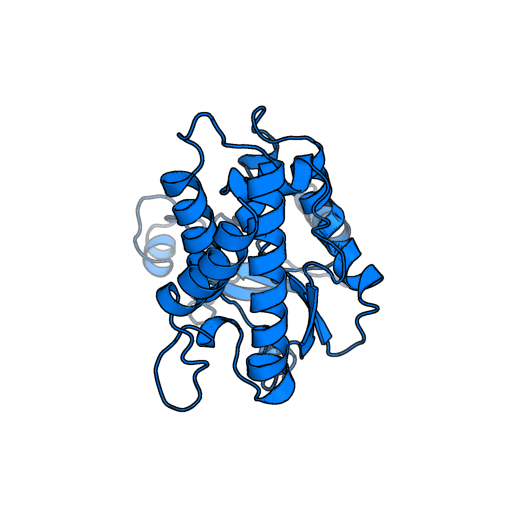LY A 1 229 ? 17.980 1.035 -7.658 1.00 93.19 229 GLY A CA 1
ATOM 1760 C C . GLY A 1 229 ? 17.349 -0.362 -7.662 1.00 93.19 229 GLY A C 1
ATOM 1761 O O . GLY A 1 229 ? 17.223 -0.966 -8.726 1.00 93.19 229 GLY A O 1
ATOM 1762 N N . ILE A 1 230 ? 16.952 -0.895 -6.503 1.00 91.44 230 ILE A N 1
ATOM 1763 C CA . ILE A 1 230 ? 16.335 -2.224 -6.405 1.00 91.44 230 ILE A CA 1
ATOM 1764 C C . ILE A 1 230 ? 14.885 -2.139 -6.890 1.00 91.44 230 ILE A C 1
ATOM 1766 O O . ILE A 1 230 ? 14.120 -1.278 -6.446 1.00 91.44 230 ILE A O 1
ATOM 1770 N N . LYS A 1 231 ? 14.468 -3.032 -7.792 1.00 86.50 231 LYS A N 1
ATOM 1771 C CA . LYS A 1 231 ? 13.071 -3.050 -8.249 1.00 86.50 231 LYS A CA 1
ATOM 1772 C C . LYS A 1 231 ? 12.147 -3.356 -7.077 1.00 86.50 231 LYS A C 1
ATOM 1774 O O . LYS A 1 231 ? 12.488 -4.149 -6.205 1.00 86.50 231 LYS A O 1
ATOM 1779 N N . VAL A 1 232 ? 10.957 -2.762 -7.083 1.00 87.81 232 VAL A N 1
ATOM 1780 C CA . VAL A 1 232 ? 9.983 -2.947 -5.994 1.00 87.81 232 VAL A CA 1
ATOM 1781 C C . VAL A 1 232 ? 9.700 -4.435 -5.727 1.00 87.81 232 VAL A C 1
ATOM 1783 O O . VAL A 1 232 ? 9.657 -4.862 -4.574 1.00 87.81 232 VAL A O 1
ATOM 1786 N N . ASP A 1 233 ? 9.589 -5.252 -6.778 1.00 88.81 233 ASP A N 1
ATOM 1787 C CA . ASP A 1 233 ? 9.323 -6.691 -6.633 1.00 88.81 233 ASP A CA 1
ATOM 1788 C C . ASP A 1 233 ? 10.475 -7.494 -6.014 1.00 88.81 233 ASP A C 1
ATOM 1790 O O . ASP A 1 233 ? 10.280 -8.605 -5.519 1.00 88.81 233 ASP A O 1
ATOM 1794 N N . ASP A 1 234 ? 11.681 -6.934 -6.043 1.00 88.50 234 ASP A N 1
ATOM 1795 C CA . ASP A 1 234 ? 12.902 -7.564 -5.551 1.00 88.50 234 ASP A CA 1
ATOM 1796 C C . ASP A 1 234 ? 13.180 -7.212 -4.081 1.00 88.50 234 ASP A C 1
ATOM 1798 O O . ASP A 1 234 ? 14.121 -7.738 -3.483 1.00 88.50 234 ASP A O 1
ATOM 1802 N N . LEU A 1 235 ? 12.353 -6.361 -3.458 1.00 93.44 235 LEU A N 1
ATOM 1803 C CA . LEU A 1 235 ? 12.564 -5.911 -2.081 1.00 93.44 235 LEU A CA 1
ATOM 1804 C C . LEU A 1 235 ? 12.573 -7.062 -1.067 1.00 93.44 235 LEU A C 1
ATOM 1806 O O . LEU A 1 235 ? 13.402 -7.078 -0.160 1.00 93.44 235 LEU A O 1
ATOM 1810 N N . PHE A 1 236 ? 11.690 -8.044 -1.248 1.00 87.31 236 PHE A N 1
ATOM 1811 C CA . PHE A 1 236 ? 11.564 -9.219 -0.378 1.00 87.31 236 PHE A CA 1
ATOM 1812 C C . PHE A 1 236 ? 12.291 -10.460 -0.914 1.00 87.31 236 PHE A C 1
ATOM 1814 O O . PHE A 1 236 ? 12.182 -11.545 -0.339 1.00 87.31 236 PHE A O 1
ATOM 1821 N N . ARG A 1 237 ? 13.025 -10.331 -2.025 1.00 90.06 237 ARG A N 1
ATOM 1822 C CA . ARG A 1 237 ? 13.838 -11.427 -2.560 1.00 90.06 237 ARG A CA 1
ATOM 1823 C C . ARG A 1 237 ? 15.175 -11.491 -1.835 1.00 90.06 237 ARG A C 1
ATOM 1825 O O . ARG A 1 237 ? 15.688 -10.477 -1.365 1.00 90.06 237 ARG A O 1
ATOM 1832 N N . GLN A 1 238 ? 15.721 -12.699 -1.753 1.00 86.12 238 GLN A N 1
ATOM 1833 C CA . GLN A 1 238 ? 17.020 -12.961 -1.144 1.00 86.12 238 GLN A CA 1
ATOM 1834 C C . GLN A 1 238 ? 18.083 -13.109 -2.235 1.00 86.12 238 GLN A C 1
ATOM 1836 O O . GLN A 1 238 ? 17.840 -13.783 -3.237 1.00 86.12 238 GLN A O 1
ATOM 1841 N N . GLY A 1 239 ? 19.247 -12.493 -2.043 1.00 85.19 239 GLY A N 1
ATOM 1842 C CA . GLY A 1 239 ? 20.384 -12.599 -2.957 1.00 85.19 239 GLY A CA 1
ATOM 1843 C C . GLY A 1 239 ? 21.157 -11.296 -3.152 1.00 85.19 239 GLY A C 1
ATOM 1844 O O . GLY A 1 239 ? 20.785 -10.226 -2.659 1.00 85.19 239 GLY A O 1
ATOM 1845 N N . GLU A 1 240 ? 22.255 -11.398 -3.898 1.00 86.31 240 GLU A N 1
ATOM 1846 C CA . GLU A 1 240 ? 23.035 -10.239 -4.328 1.00 86.31 240 GLU A CA 1
ATOM 1847 C C . GLU A 1 240 ? 22.189 -9.344 -5.246 1.00 86.31 240 GLU A C 1
ATOM 1849 O O . GLU A 1 240 ? 21.501 -9.825 -6.145 1.00 86.31 240 GLU A O 1
ATOM 1854 N N . GLY A 1 241 ? 22.200 -8.035 -4.986 1.00 82.88 241 GLY A N 1
ATOM 1855 C CA . GLY A 1 241 ? 21.391 -7.066 -5.733 1.00 82.88 241 GLY A CA 1
ATOM 1856 C C . GLY A 1 241 ? 19.893 -7.054 -5.389 1.00 82.88 241 GLY A C 1
ATOM 1857 O O . GLY A 1 241 ? 19.147 -6.320 -6.030 1.00 82.88 241 GLY A O 1
ATOM 1858 N N . MET A 1 242 ? 19.450 -7.819 -4.383 1.00 90.75 242 MET A N 1
ATOM 1859 C CA . MET A 1 242 ? 18.057 -7.840 -3.910 1.00 90.75 242 MET A CA 1
ATOM 1860 C C . MET A 1 242 ? 17.862 -6.971 -2.658 1.00 90.75 242 MET A C 1
ATOM 1862 O O . MET A 1 242 ? 18.826 -6.571 -1.999 1.00 90.75 242 MET A O 1
ATOM 1866 N N . GLY A 1 243 ? 16.607 -6.687 -2.294 1.00 89.31 243 GLY A N 1
ATOM 1867 C CA . GLY A 1 243 ? 16.302 -5.908 -1.086 1.00 89.31 243 GLY A CA 1
ATOM 1868 C C . GLY A 1 243 ? 16.504 -6.671 0.216 1.00 89.31 243 GLY A C 1
ATOM 1869 O O . GLY A 1 243 ? 16.770 -6.044 1.239 1.00 89.31 243 GLY A O 1
ATOM 1870 N N . ASN A 1 244 ? 16.451 -8.006 0.174 1.00 90.75 244 ASN A N 1
ATOM 1871 C CA . ASN A 1 244 ? 16.688 -8.893 1.312 1.00 90.75 244 ASN A CA 1
ATOM 1872 C C . ASN A 1 244 ? 15.783 -8.620 2.530 1.00 90.75 244 ASN A C 1
ATOM 1874 O O . ASN A 1 244 ? 16.096 -9.049 3.643 1.00 90.75 244 ASN A O 1
ATOM 1878 N N . LEU A 1 245 ? 14.640 -7.951 2.343 1.00 96.50 245 LEU A N 1
ATOM 1879 C CA . LEU A 1 245 ? 13.661 -7.779 3.409 1.00 96.50 245 LEU A CA 1
ATOM 1880 C C . LEU A 1 245 ? 13.060 -9.130 3.785 1.00 96.50 245 LEU A C 1
ATOM 1882 O O . LEU A 1 245 ? 12.642 -9.911 2.929 1.00 96.50 245 LEU A O 1
ATOM 1886 N N . VAL A 1 246 ? 12.979 -9.379 5.089 1.00 96.50 246 VAL A N 1
ATOM 1887 C CA . VAL A 1 246 ? 12.341 -10.572 5.647 1.00 96.50 246 VAL A CA 1
ATOM 1888 C C . VAL A 1 246 ? 10.956 -10.172 6.159 1.00 96.50 246 VAL A C 1
ATOM 1890 O O . VAL A 1 246 ? 10.888 -9.387 7.110 1.00 96.50 246 VAL A O 1
ATOM 1893 N N . PRO A 1 247 ? 9.855 -10.687 5.572 1.00 95.38 247 PRO A N 1
ATOM 1894 C CA . PRO A 1 247 ? 8.498 -10.291 5.951 1.00 95.38 247 PRO A CA 1
ATOM 1895 C C . PRO A 1 247 ? 8.215 -10.408 7.453 1.00 95.38 247 PRO A C 1
ATOM 1897 O O . PRO A 1 247 ? 7.676 -9.480 8.050 1.00 95.38 247 PRO A O 1
ATOM 1900 N N . ASP A 1 248 ? 8.647 -11.498 8.092 1.00 96.44 248 ASP A N 1
ATOM 1901 C CA . ASP A 1 248 ? 8.448 -11.695 9.532 1.00 96.44 248 ASP A CA 1
ATOM 1902 C C . ASP A 1 248 ? 9.162 -10.644 10.380 1.00 9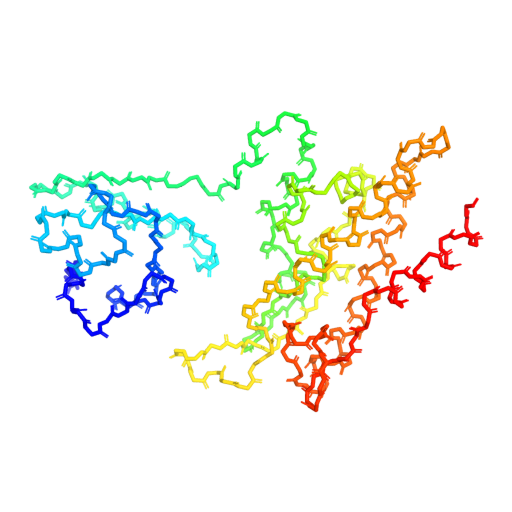6.44 248 ASP A C 1
ATOM 1904 O O . ASP A 1 248 ? 8.605 -10.151 11.360 1.00 96.44 248 ASP A O 1
ATOM 1908 N N . THR A 1 249 ? 10.382 -10.263 10.002 1.00 97.19 249 THR A N 1
ATOM 1909 C CA . THR A 1 249 ? 11.125 -9.207 10.697 1.00 97.19 249 THR A CA 1
ATOM 1910 C C . THR A 1 249 ? 10.391 -7.878 10.578 1.00 97.19 249 THR A C 1
ATOM 1912 O O . THR A 1 249 ? 10.179 -7.208 11.587 1.00 97.19 249 THR A O 1
ATOM 1915 N N . VAL A 1 250 ? 9.940 -7.533 9.367 1.00 97.06 250 VAL A N 1
ATOM 1916 C CA . VAL A 1 250 ? 9.190 -6.297 9.108 1.00 97.06 250 VAL A CA 1
ATOM 1917 C C . VAL A 1 250 ? 7.914 -6.247 9.951 1.00 97.06 250 VAL A C 1
ATOM 1919 O O . VAL A 1 250 ? 7.679 -5.269 10.661 1.00 97.06 250 VAL A O 1
ATOM 1922 N N . TYR A 1 251 ? 7.126 -7.322 9.920 1.00 98.12 251 TYR A N 1
ATOM 1923 C CA . TYR A 1 251 ? 5.869 -7.427 10.656 1.00 98.12 251 TYR A CA 1
ATOM 1924 C C . TYR A 1 251 ? 6.078 -7.339 12.175 1.00 98.12 251 TYR A C 1
ATOM 1926 O O . TYR A 1 251 ? 5.423 -6.548 12.854 1.00 98.12 251 TYR A O 1
ATOM 1934 N N . ASN A 1 252 ? 7.038 -8.093 12.717 1.00 97.06 252 ASN A N 1
ATOM 1935 C CA . ASN A 1 252 ? 7.320 -8.105 14.153 1.00 97.06 252 ASN A CA 1
ATOM 1936 C C . ASN A 1 252 ? 7.839 -6.752 14.660 1.00 97.06 252 ASN A C 1
ATOM 1938 O O . ASN A 1 252 ? 7.569 -6.374 15.799 1.00 97.06 252 ASN A O 1
ATOM 1942 N N . GLU A 1 253 ? 8.587 -6.008 13.845 1.00 95.56 253 GLU A N 1
ATOM 1943 C CA . GLU A 1 253 ? 9.022 -4.652 14.191 1.00 95.56 253 GLU A CA 1
ATOM 1944 C C . GLU A 1 253 ? 7.848 -3.676 14.288 1.00 95.56 253 GLU A C 1
ATOM 1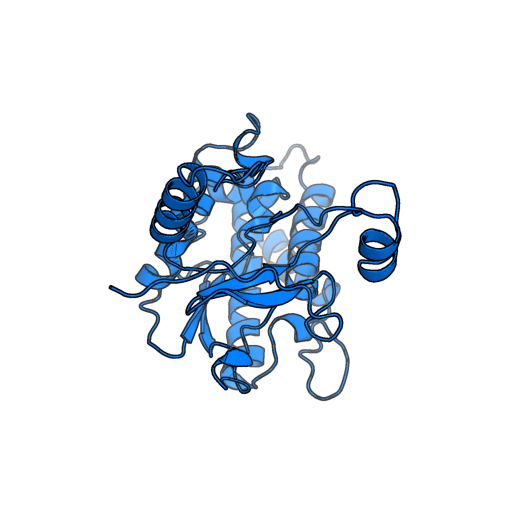946 O O . GLU A 1 253 ? 7.788 -2.903 15.244 1.00 95.56 253 GLU A O 1
ATOM 1951 N N . ILE A 1 254 ? 6.889 -3.757 13.363 1.00 96.31 254 ILE A N 1
ATOM 1952 C CA . ILE A 1 254 ? 5.651 -2.967 13.416 1.00 96.31 254 ILE A CA 1
ATOM 1953 C C . ILE A 1 254 ? 4.838 -3.335 14.665 1.00 96.31 254 ILE A C 1
ATOM 1955 O O . ILE A 1 254 ? 4.396 -2.453 15.405 1.00 96.31 254 ILE A O 1
ATOM 1959 N N . LEU A 1 255 ? 4.707 -4.631 14.969 1.00 95.25 255 LEU A N 1
ATOM 1960 C CA . LEU A 1 255 ? 3.985 -5.077 16.161 1.00 95.25 255 LEU A CA 1
ATOM 1961 C C . LEU A 1 255 ? 4.627 -4.610 17.471 1.00 95.25 255 LEU A C 1
ATOM 1963 O O . LEU A 1 255 ? 3.914 -4.293 18.420 1.00 95.25 255 LEU A O 1
ATOM 1967 N N . LYS A 1 256 ? 5.958 -4.501 17.545 1.00 93.88 256 LYS A N 1
ATOM 1968 C CA . LYS A 1 256 ? 6.622 -3.931 18.732 1.00 93.88 256 LYS A CA 1
ATOM 1969 C C . LYS A 1 256 ? 6.181 -2.491 19.003 1.00 93.88 256 LYS A C 1
ATOM 1971 O O . LYS A 1 256 ? 6.092 -2.109 20.168 1.00 93.88 256 LYS A O 1
ATOM 1976 N N . SER A 1 257 ? 5.936 -1.691 17.966 1.00 87.81 257 SER A N 1
ATOM 1977 C CA . SER A 1 257 ? 5.368 -0.344 18.116 1.00 87.81 257 SER A CA 1
ATOM 1978 C C . SER A 1 257 ? 3.890 -0.403 18.493 1.00 87.81 257 SER A C 1
ATOM 1980 O O . SER A 1 257 ? 3.454 0.332 19.376 1.00 87.81 257 SER A O 1
ATOM 1982 N N . PHE A 1 258 ? 3.142 -1.324 17.886 1.00 90.75 258 PHE A N 1
ATOM 1983 C CA . PHE A 1 258 ? 1.725 -1.536 18.169 1.00 90.75 258 PHE A CA 1
ATOM 1984 C C . PHE A 1 258 ? 1.458 -1.873 19.647 1.00 90.75 258 PHE A C 1
ATOM 1986 O O . PHE A 1 258 ? 0.673 -1.184 20.293 1.00 90.75 258 PHE A O 1
ATOM 1993 N N . TYR A 1 259 ? 2.174 -2.848 20.215 1.00 90.88 259 TYR A N 1
ATOM 1994 C CA . TYR A 1 259 ? 2.029 -3.269 21.619 1.00 90.88 259 TYR A CA 1
ATOM 1995 C C . TYR A 1 259 ? 2.480 -2.225 22.647 1.00 90.88 259 TYR A C 1
ATOM 1997 O O . TYR A 1 259 ? 2.194 -2.346 23.831 1.00 90.88 259 TYR A O 1
ATOM 2005 N N . LYS A 1 260 ? 3.222 -1.190 22.238 1.00 89.12 260 LYS A N 1
ATOM 2006 C CA . LYS A 1 260 ? 3.518 -0.062 23.138 1.00 89.12 260 LYS A CA 1
ATOM 2007 C C . LYS A 1 260 ? 2.323 0.875 23.292 1.00 89.12 260 LYS A C 1
ATOM 2009 O O . LYS A 1 260 ? 2.312 1.690 24.211 1.00 89.12 260 LYS A O 1
ATOM 2014 N N . LYS A 1 261 ? 1.369 0.807 22.364 1.00 86.12 261 LYS A N 1
ATOM 2015 C CA . LYS A 1 261 ? 0.219 1.707 22.276 1.00 86.12 261 LYS A CA 1
ATOM 2016 C C . LYS A 1 261 ? -1.087 1.065 22.752 1.00 86.12 261 LYS A C 1
ATOM 2018 O O . LYS A 1 261 ? -1.966 1.805 23.191 1.00 86.12 261 LYS A O 1
ATOM 2023 N N . TYR A 1 262 ? -1.206 -0.258 22.651 1.00 85.12 262 TYR A N 1
ATOM 2024 C CA . TYR A 1 262 ? -2.391 -1.060 22.976 1.00 85.12 262 TYR A CA 1
ATOM 2025 C C . TYR A 1 262 ? -2.020 -2.211 23.903 1.00 85.12 262 TYR A C 1
ATOM 2027 O O . TYR A 1 262 ? -2.849 -2.520 24.785 1.00 85.12 262 TYR A O 1
#